Protein AF-0000000068238645 (afdb_homodimer)

InterPro domains:
  IPR008136 CinA, C-terminal [PF02464] (13-166)
  IPR036653 CinA-like, C-terminal [G3DSA:3.90.950.20] (5-169)
  IPR036653 CinA-like, C-terminal [SSF142433] (7-167)

Secondary structure (DSSP, 8-state):
----SS-GGGHHHHHHHHHHHHHHT--EEEEESSSTTHHHHHHHTSTTGGGTEEEEEE--SHHHHHHHH---HHHHHT--SS-HHHHHHHHHHHHHHH--SEEEEEEE--SSS--SSGGGSTTEEEEEEEETTEEEEEEEE-S-TT-HHHHHHHHHHHHHHHHHHHHTT----/----SS-GGGHHHHHHHHHHHHHHT--EEEEESSSTTHHHHHHHTSTTGGGTEEEEEE--SHHHHHHHS---HHHHHT--SS-HHHHHHHHHHHHHHH--SEEEEEEE--SSS--SSGGGSTTEEEEEEEETTEEEEEEEE-S-TT-HHHHHHHHHHHHHHHHHHHHTT----

Sequence (346 aa):
MTHEFPPASLRPLIKEVVDLLKSRGETISVAETAAGGIISACLLSRAGASSIYKGGVTLYTLESRIAFAGWTQSHIDSYQGPTPDIVAGLAQHVRNTLQPTYTVAESGTAGPTGGATRNRTPGYVALAVSTPQGTFTREVETGCGTDRERNMVVFAEEALKLVRDVMLGKASLMTHEFPPASLRPLIKEVVDLLKSRGETISVAETAAGGIISACLLSRAGASSIYKGGVTLYTLESRIAFAGWTQSHIDSYQGPTPDIVAGLAQHVRNTLQPTYTVAESGTAGPTGGATRNRTPGYVALAVSTPQGTFTREVETGCGTDRERNMVVFAEEALKLVRDVMLGKASL

Foldseek 3Di:
DDDPDDDPVCLVLLVLLLVLCVVVQFAEEEEEAQLQCSLVCSNVVDPPSVSHYQ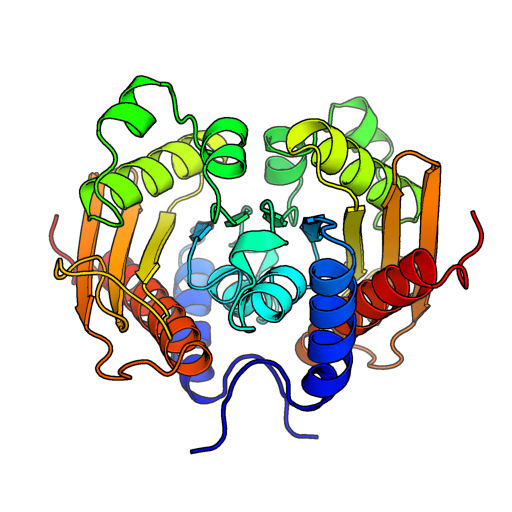YYAHPNDPVRCVVQQVDDPVCVVPDDADDQVVQQSSFVRNCVVRVTQKYKYKGAALAPDFDDDPRGFHQWMKIWIQHPVGIFIDIDRRPPHHHNNVSSSVRSNVRSVVSSCVSVVNTDD/DDDPDDDPVCLVLLVLLLVLCVVVQFAEEEEEAQLQCSLVCSNVVDPPSVSHYQYYAHPNDPVRCVVQQVDDPVCVVPDDADDQVVQQSSFVRNCVVRVTQKYKYKGAALAPDFDDDPRGFHQWMKIWIQHPVGIFIDIDRRPPHHHNNVSSSVRSSVRSVVSSCVSVVNTDD

Structure (mmCIF, N/CA/C/O backbone):
data_AF-0000000068238645-model_v1
#
loop_
_entity.id
_entity.type
_entity.pdbx_description
1 polymer 'Competence/damage-inducible protein CinA, putative'
#
loop_
_atom_site.group_PDB
_atom_site.id
_atom_site.type_symbol
_atom_site.label_atom_id
_atom_site.label_alt_id
_atom_site.label_comp_id
_atom_site.label_asym_id
_atom_site.label_entity_id
_atom_site.label_seq_id
_atom_site.pdbx_PDB_ins_code
_atom_site.Cartn_x
_atom_site.Cartn_y
_atom_site.Cartn_z
_atom_site.occupancy
_atom_site.B_iso_or_equiv
_atom_site.auth_seq_id
_atom_site.auth_comp_id
_atom_site.auth_asym_id
_atom_site.auth_atom_id
_atom_site.pdbx_PDB_model_num
ATOM 1 N N . MET A 1 1 ? 4.086 2.148 -24.984 1 44.88 1 MET A N 1
ATOM 2 C CA . MET A 1 1 ? 2.775 2.033 -24.359 1 44.88 1 MET A CA 1
ATOM 3 C C . MET A 1 1 ? 2.723 2.834 -23.062 1 44.88 1 MET A C 1
ATOM 5 O O . MET A 1 1 ? 3.693 2.857 -22.297 1 44.88 1 MET A O 1
ATOM 9 N N . THR A 1 2 ? 1.947 3.863 -22.938 1 59.94 2 THR A N 1
ATOM 10 C CA . THR A 1 2 ? 1.907 4.805 -21.828 1 59.94 2 THR A CA 1
ATOM 11 C C . THR A 1 2 ? 1.686 4.074 -20.5 1 59.94 2 THR A C 1
ATOM 13 O O . THR A 1 2 ? 0.771 3.258 -20.391 1 59.94 2 THR A O 1
ATOM 16 N N . HIS A 1 3 ? 2.645 4.156 -19.672 1 84.19 3 HIS A N 1
ATOM 17 C CA . HIS A 1 3 ? 2.59 3.492 -18.375 1 84.19 3 HIS A CA 1
ATOM 18 C C . HIS A 1 3 ? 1.51 4.105 -17.484 1 84.19 3 HIS A C 1
ATOM 20 O O . HIS A 1 3 ? 1.463 5.324 -17.297 1 84.19 3 HIS A O 1
ATOM 26 N N . GLU A 1 4 ? 0.671 3.34 -17.094 1 93.44 4 GLU A N 1
ATOM 27 C CA . GLU A 1 4 ? -0.49 3.793 -16.328 1 93.44 4 GLU A CA 1
ATOM 28 C C . GLU A 1 4 ? -0.123 4.074 -14.875 1 93.44 4 GLU A C 1
ATOM 30 O O . GLU A 1 4 ? -0.893 4.703 -14.148 1 93.44 4 GLU A O 1
ATOM 35 N N . PHE A 1 5 ? 1.08 3.602 -14.477 1 96.88 5 PHE A N 1
ATOM 36 C CA . PHE A 1 5 ? 1.588 3.818 -13.125 1 96.88 5 PHE A CA 1
ATOM 37 C C . PHE A 1 5 ? 3.111 3.797 -13.109 1 96.88 5 PHE A C 1
ATOM 39 O O . PHE A 1 5 ? 3.734 3.064 -13.875 1 96.88 5 PHE A O 1
ATOM 46 N N . PRO A 1 6 ? 3.664 4.582 -12.281 1 98.12 6 PRO A N 1
ATOM 47 C CA . PRO A 1 6 ? 3.133 5.559 -11.328 1 98.12 6 PRO A CA 1
ATOM 48 C C . PRO A 1 6 ? 2.586 6.812 -12 1 98.12 6 PRO A C 1
ATOM 50 O O . PRO A 1 6 ? 2.725 6.969 -13.219 1 98.12 6 PRO A O 1
ATOM 53 N N . PRO A 1 7 ? 1.843 7.641 -11.227 1 97.62 7 PRO A N 1
ATOM 54 C CA . PRO A 1 7 ? 1.384 8.906 -11.812 1 97.62 7 PRO A CA 1
ATOM 55 C C . PRO A 1 7 ? 2.51 9.688 -12.484 1 97.62 7 PRO A C 1
ATOM 57 O O . PRO A 1 7 ? 3.566 9.891 -11.883 1 97.62 7 PRO A O 1
ATOM 60 N N . ALA A 1 8 ? 2.234 10.094 -13.664 1 96.5 8 ALA A N 1
ATOM 61 C CA . ALA A 1 8 ? 3.252 10.758 -14.477 1 96.5 8 ALA A CA 1
ATOM 62 C C . ALA A 1 8 ? 3.826 11.977 -13.758 1 96.5 8 ALA A C 1
ATOM 64 O O . ALA A 1 8 ? 5.027 12.234 -13.828 1 96.5 8 ALA A O 1
ATOM 65 N N . SER A 1 9 ? 3.035 12.688 -13.055 1 96.56 9 SER A N 1
ATOM 66 C CA . SER A 1 9 ? 3.443 13.93 -12.398 1 96.56 9 SER A CA 1
ATOM 67 C C . SER A 1 9 ? 4.41 13.656 -11.25 1 96.56 9 SER A C 1
ATOM 69 O O . SER A 1 9 ? 5.148 14.547 -10.828 1 96.56 9 SER A O 1
ATOM 71 N N . LEU A 1 10 ? 4.438 12.414 -10.75 1 98.25 10 LEU A N 1
ATOM 72 C CA . LEU A 1 10 ? 5.25 12.102 -9.578 1 98.25 10 LEU A CA 1
ATOM 73 C C . LEU A 1 10 ? 6.59 11.5 -9.992 1 98.25 10 LEU A C 1
ATOM 75 O O . LEU A 1 10 ? 7.5 11.383 -9.172 1 98.25 10 LEU A O 1
ATOM 79 N N . ARG A 1 11 ? 6.719 11.164 -11.266 1 98 11 ARG A N 1
ATOM 80 C CA . ARG A 1 11 ? 7.84 10.359 -11.734 1 98 11 ARG A CA 1
ATOM 81 C C . ARG A 1 11 ? 9.164 11.047 -11.453 1 98 11 ARG A C 1
ATOM 83 O O . ARG A 1 11 ? 10.109 10.422 -10.961 1 98 11 ARG A O 1
ATOM 90 N N . PRO A 1 12 ? 9.305 12.375 -11.719 1 98.56 12 PRO A N 1
ATOM 91 C CA . PRO A 1 12 ? 10.586 13.023 -11.391 1 98.56 12 PRO A CA 1
ATOM 92 C C . PRO A 1 12 ? 10.898 12.992 -9.898 1 98.56 12 PRO A C 1
ATOM 94 O O . PRO A 1 12 ? 12.047 12.781 -9.508 1 98.56 12 PRO A O 1
ATOM 97 N N . LEU A 1 13 ? 9.898 13.203 -9.086 1 98.81 13 LEU A N 1
ATOM 98 C CA . LEU A 1 13 ? 10.07 13.203 -7.637 1 98.81 13 LEU A CA 1
ATOM 99 C C . LEU A 1 13 ? 10.43 11.812 -7.129 1 98.81 13 LEU A C 1
ATOM 101 O O . LEU A 1 13 ? 11.297 11.672 -6.266 1 98.81 13 LEU A O 1
ATOM 105 N N . ILE A 1 14 ? 9.789 10.773 -7.641 1 98.81 14 ILE A N 1
ATOM 106 C CA . ILE A 1 14 ? 10.086 9.391 -7.281 1 98.81 14 ILE A CA 1
ATOM 107 C C . ILE A 1 14 ? 11.547 9.086 -7.59 1 98.81 14 ILE A C 1
ATOM 109 O O . ILE A 1 14 ? 12.266 8.555 -6.738 1 98.81 14 ILE A O 1
ATOM 113 N N . LYS A 1 15 ? 11.922 9.391 -8.797 1 98.5 15 LYS A N 1
ATOM 114 C CA . LYS A 1 15 ? 13.305 9.164 -9.211 1 98.5 15 LYS A CA 1
ATOM 115 C C . LYS A 1 15 ? 14.281 9.859 -8.266 1 98.5 15 LYS A C 1
ATOM 117 O O . LYS A 1 15 ? 15.289 9.281 -7.867 1 98.5 15 LYS A O 1
ATOM 122 N N . GLU A 1 16 ? 14.008 11.062 -7.965 1 98.75 16 GLU A N 1
ATOM 123 C CA . GLU A 1 16 ? 14.883 11.844 -7.102 1 98.75 16 GLU A CA 1
ATOM 124 C C . GLU A 1 16 ? 15.016 11.203 -5.723 1 98.75 16 GLU A C 1
ATOM 126 O O . GLU A 1 16 ? 16.125 11.031 -5.219 1 98.75 16 GLU A O 1
ATOM 131 N N . VAL A 1 17 ? 13.945 10.852 -5.07 1 98.81 17 VAL A N 1
ATOM 132 C CA . VAL A 1 17 ? 13.938 10.297 -3.723 1 98.81 17 VAL A CA 1
ATOM 133 C C . VAL A 1 17 ? 14.648 8.938 -3.721 1 98.81 17 VAL A C 1
ATOM 135 O O . VAL A 1 17 ? 15.492 8.68 -2.863 1 98.81 17 VAL A O 1
ATOM 138 N N . VAL A 1 18 ? 14.336 8.102 -4.703 1 98.75 18 VAL A N 1
ATOM 139 C CA . VAL A 1 18 ? 14.922 6.766 -4.781 1 98.75 18 VAL A CA 1
ATOM 140 C C . VAL A 1 18 ? 16.422 6.871 -5.02 1 98.75 18 VAL A C 1
ATOM 142 O O . VAL A 1 18 ? 17.203 6.156 -4.391 1 98.75 18 VAL A O 1
ATOM 145 N N . ASP A 1 19 ? 16.781 7.762 -5.926 1 98.44 19 ASP A N 1
ATOM 146 C CA . ASP A 1 19 ? 18.203 7.945 -6.211 1 98.44 19 ASP A CA 1
ATOM 147 C C . ASP A 1 19 ? 18.953 8.438 -4.969 1 98.44 19 ASP A C 1
ATOM 149 O O . ASP A 1 19 ? 20.062 8 -4.707 1 98.44 19 ASP A O 1
ATOM 153 N N . LEU A 1 20 ? 18.359 9.359 -4.242 1 98.62 20 LEU A N 1
ATOM 154 C CA . LEU A 1 20 ? 18.969 9.859 -3.012 1 98.62 20 LEU A CA 1
ATOM 155 C C . LEU A 1 20 ? 19.156 8.734 -2.002 1 98.62 20 LEU A C 1
ATOM 157 O O . LEU A 1 20 ? 20.234 8.594 -1.42 1 98.62 20 LEU A O 1
ATOM 161 N N . LEU A 1 21 ? 18.156 7.922 -1.761 1 98.81 21 LEU A N 1
ATOM 162 C CA . LEU A 1 21 ? 18.234 6.812 -0.818 1 98.81 21 LEU A CA 1
ATOM 163 C C . LEU A 1 21 ? 19.328 5.824 -1.229 1 98.81 21 LEU A C 1
ATOM 165 O O . LEU A 1 21 ? 20.141 5.406 -0.4 1 98.81 21 LEU A O 1
ATOM 169 N N . LYS A 1 22 ? 19.375 5.492 -2.51 1 98.31 22 LYS A N 1
ATOM 170 C CA . LYS A 1 22 ? 20.344 4.531 -3.025 1 98.31 22 LYS A CA 1
ATOM 171 C C . LYS A 1 22 ? 21.766 5.051 -2.875 1 98.31 22 LYS A C 1
ATOM 173 O O . LYS A 1 22 ? 22.656 4.328 -2.416 1 98.31 22 LYS A O 1
ATOM 178 N N . SER A 1 23 ? 21.938 6.27 -3.309 1 98.06 23 SER A N 1
ATOM 179 C CA . SER A 1 23 ? 23.281 6.844 -3.297 1 98.06 23 SER A CA 1
ATOM 180 C C . SER A 1 23 ? 23.828 6.945 -1.876 1 98.06 23 SER A C 1
ATOM 182 O O . SER A 1 23 ? 25.047 6.859 -1.663 1 98.06 23 SER A O 1
ATOM 184 N N . ARG A 1 24 ? 22.953 7.008 -0.886 1 98.25 24 ARG A N 1
ATOM 185 C CA . ARG A 1 24 ? 23.375 7.18 0.5 1 98.25 24 ARG A CA 1
ATOM 186 C C . ARG A 1 24 ? 23.312 5.863 1.262 1 98.25 24 ARG A C 1
ATOM 188 O O . ARG A 1 24 ? 23.688 5.797 2.438 1 98.25 24 ARG A O 1
ATOM 195 N N . GLY A 1 25 ? 22.828 4.816 0.657 1 98.38 25 GLY A N 1
ATOM 196 C CA . GLY A 1 25 ? 22.656 3.531 1.317 1 98.38 25 GLY A CA 1
ATOM 197 C C . GLY A 1 25 ? 21.656 3.57 2.455 1 98.38 25 GLY A C 1
ATOM 198 O O . GLY A 1 25 ? 21.859 2.92 3.482 1 98.38 25 GLY A O 1
ATOM 199 N N . GLU A 1 26 ? 20.641 4.453 2.342 1 98.75 26 GLU A N 1
ATOM 200 C CA . GLU A 1 26 ? 19.625 4.633 3.373 1 98.75 26 GLU A CA 1
ATOM 201 C C . GLU A 1 26 ? 18.328 3.934 2.992 1 98.75 26 GLU A C 1
ATOM 203 O O . GLU A 1 26 ? 18.078 3.646 1.817 1 98.75 26 GLU A O 1
ATOM 208 N N . THR A 1 27 ? 17.531 3.648 4.023 1 98.94 27 THR A N 1
ATOM 209 C CA . THR A 1 27 ? 16.328 2.836 3.807 1 98.94 27 THR A CA 1
ATOM 210 C C . THR A 1 27 ? 15.086 3.559 4.305 1 98.94 27 THR A C 1
ATOM 212 O O . THR A 1 27 ? 15.188 4.523 5.066 1 98.94 27 THR A O 1
ATOM 215 N N . ILE A 1 28 ? 13.922 3.039 3.807 1 98.94 28 ILE A N 1
ATOM 216 C CA . ILE A 1 28 ? 12.688 3.74 4.125 1 98.94 28 ILE A CA 1
ATOM 217 C C . ILE A 1 28 ? 11.555 2.73 4.305 1 98.94 28 ILE A C 1
ATOM 219 O O . ILE A 1 28 ? 11.531 1.687 3.65 1 98.94 28 ILE A O 1
ATOM 223 N N . SER A 1 29 ? 10.688 2.996 5.238 1 98.94 29 SER A N 1
ATOM 224 C CA . SER A 1 29 ? 9.398 2.324 5.367 1 98.94 29 SER A CA 1
ATOM 225 C C . SER A 1 29 ? 8.25 3.322 5.328 1 98.94 29 SER A C 1
ATOM 227 O O . SER A 1 29 ? 8.469 4.535 5.41 1 98.94 29 SER A O 1
ATOM 229 N N . VAL A 1 30 ? 7.039 2.85 5.094 1 98.94 30 VAL A N 1
ATOM 230 C CA . VAL A 1 30 ? 5.91 3.738 4.84 1 98.94 30 VAL A CA 1
ATOM 231 C C . VAL A 1 30 ? 4.723 3.332 5.711 1 98.94 30 VAL A C 1
ATOM 233 O O . VAL A 1 30 ? 4.379 2.15 5.789 1 98.94 30 VAL A O 1
ATOM 236 N N . ALA A 1 31 ? 4.133 4.246 6.414 1 98.94 31 ALA A N 1
ATOM 237 C CA . ALA A 1 31 ? 2.84 4.129 7.082 1 98.94 31 ALA A CA 1
ATOM 238 C C . ALA A 1 31 ? 1.801 5.031 6.43 1 98.94 31 ALA A C 1
ATOM 240 O O . ALA A 1 31 ? 1.784 6.242 6.664 1 98.94 31 ALA A O 1
ATOM 241 N N . GLU A 1 32 ? 0.909 4.48 5.613 1 98.38 32 GLU A N 1
ATOM 242 C CA . GLU A 1 32 ? -0.032 5.32 4.883 1 98.38 32 GLU A CA 1
ATOM 243 C C . GLU A 1 32 ? -1.471 5.031 5.297 1 98.38 32 GLU A C 1
ATOM 245 O O . GLU A 1 32 ? -1.78 3.928 5.754 1 98.38 32 GLU A O 1
ATOM 250 N N . THR A 1 33 ? -2.365 6.02 5.234 1 98.44 33 THR A N 1
ATOM 251 C CA . THR A 1 33 ? -3.793 5.922 5.516 1 98.44 33 THR A CA 1
ATOM 252 C C . THR A 1 33 ? -4.613 6.293 4.285 1 98.44 33 THR A C 1
ATOM 254 O O . THR A 1 33 ? -5.012 5.422 3.51 1 98.44 33 THR A O 1
ATOM 257 N N . ALA A 1 34 ? -4.562 7.582 3.883 1 97.69 34 ALA A N 1
ATOM 258 C CA . ALA A 1 34 ? -5.469 8.102 2.861 1 97.69 34 ALA A CA 1
ATOM 259 C C . ALA A 1 34 ? -4.852 7.98 1.47 1 97.69 34 ALA A C 1
ATOM 261 O O . ALA A 1 34 ? -5.57 7.848 0.475 1 97.69 34 ALA A O 1
ATOM 262 N N . ALA A 1 35 ? -3.494 8.047 1.345 1 98.5 35 ALA A N 1
ATOM 263 C CA . ALA A 1 35 ? -2.846 7.789 0.062 1 98.5 35 ALA A CA 1
ATOM 264 C C . ALA A 1 35 ? -3.068 6.344 -0.38 1 98.5 35 ALA A C 1
ATOM 266 O O . ALA A 1 35 ? -3.047 6.043 -1.576 1 98.5 35 ALA A O 1
ATOM 267 N N . GLY A 1 36 ? -3.186 5.461 0.648 1 98.56 36 GLY A N 1
ATOM 268 C CA . GLY A 1 36 ? -3.785 4.152 0.448 1 98.56 36 GLY A CA 1
ATOM 269 C C . GLY A 1 36 ? -2.828 3.141 -0.153 1 98.56 36 GLY A C 1
ATOM 270 O O . GLY A 1 36 ? -3.25 2.08 -0.622 1 98.56 36 GLY A O 1
ATOM 271 N N . GLY A 1 37 ? -1.595 3.432 -0.262 1 98.88 37 GLY A N 1
ATOM 272 C CA . GLY A 1 37 ? -0.624 2.514 -0.834 1 98.88 37 GLY A CA 1
ATOM 273 C C . GLY A 1 37 ? 0.203 3.133 -1.944 1 98.88 37 GLY A C 1
ATOM 274 O O . GLY A 1 37 ? 1.228 2.578 -2.346 1 98.88 37 GLY A O 1
ATOM 275 N N . ILE A 1 38 ? -0.181 4.34 -2.4 1 98.88 38 ILE A N 1
ATOM 276 C CA . ILE A 1 38 ? 0.45 4.969 -3.557 1 98.88 38 ILE A CA 1
ATOM 277 C C . ILE A 1 38 ? 1.906 5.297 -3.234 1 98.88 38 ILE A C 1
ATOM 279 O O . ILE A 1 38 ? 2.779 5.188 -4.098 1 98.88 38 ILE A O 1
ATOM 283 N N . ILE A 1 39 ? 2.217 5.695 -1.988 1 98.94 39 ILE A N 1
ATOM 284 C CA . ILE A 1 39 ? 3.584 6.047 -1.621 1 98.94 39 ILE A CA 1
ATOM 285 C C . ILE A 1 39 ? 4.488 4.824 -1.774 1 98.94 39 ILE A C 1
ATOM 287 O O . ILE A 1 39 ? 5.512 4.883 -2.463 1 98.94 39 ILE A O 1
ATOM 291 N N . SER A 1 40 ? 4.074 3.701 -1.171 1 98.94 40 SER A N 1
ATOM 292 C CA . SER A 1 40 ? 4.848 2.467 -1.255 1 98.94 40 SER A CA 1
ATOM 293 C C . SER A 1 40 ? 5.008 2.012 -2.701 1 98.94 40 SER A C 1
ATOM 295 O O . SER A 1 40 ? 6.113 1.672 -3.133 1 98.94 40 SER A O 1
ATOM 297 N N . ALA A 1 41 ? 3.883 2.043 -3.428 1 98.88 41 ALA A N 1
ATOM 298 C CA . ALA A 1 41 ? 3.904 1.572 -4.812 1 98.88 41 ALA A CA 1
ATOM 299 C C . ALA A 1 41 ? 4.844 2.42 -5.664 1 98.88 41 ALA A C 1
ATOM 301 O O . ALA A 1 41 ? 5.555 1.896 -6.527 1 98.88 41 ALA A O 1
ATOM 302 N N . CYS A 1 42 ? 4.812 3.701 -5.461 1 98.81 42 CYS A N 1
ATOM 303 C CA . CYS A 1 42 ? 5.684 4.605 -6.203 1 98.81 42 CYS A CA 1
ATOM 304 C C . CYS A 1 42 ? 7.148 4.277 -5.949 1 98.81 42 CYS A C 1
ATOM 306 O O . CYS A 1 42 ? 7.941 4.191 -6.887 1 98.81 42 CYS A O 1
ATOM 308 N N . LEU A 1 43 ? 7.508 4.105 -4.691 1 98.81 43 LEU A N 1
ATOM 309 C CA . LEU A 1 43 ? 8.891 3.762 -4.355 1 98.81 43 LEU A CA 1
ATOM 310 C C . LEU A 1 43 ? 9.289 2.436 -4.992 1 98.81 43 LEU A C 1
ATOM 312 O O . LEU A 1 43 ? 10.383 2.312 -5.543 1 98.81 43 LEU A O 1
ATOM 316 N N . LEU A 1 44 ? 8.391 1.479 -4.996 1 98.69 44 LEU A N 1
ATOM 317 C CA . LEU A 1 44 ? 8.68 0.125 -5.461 1 98.69 44 LEU A CA 1
ATOM 318 C C . LEU A 1 44 ? 8.656 0.058 -6.984 1 98.69 44 LEU A C 1
ATOM 320 O O . LEU A 1 44 ? 9.117 -0.923 -7.574 1 98.69 44 LEU A O 1
ATOM 324 N N . SER A 1 45 ? 8.125 1.123 -7.641 1 98.25 45 SER A N 1
ATOM 325 C CA . SER A 1 45 ? 8.039 1.132 -9.094 1 98.25 45 SER A CA 1
ATOM 326 C C . SER A 1 45 ? 9.422 1.297 -9.727 1 98.25 45 SER A C 1
ATOM 328 O O . SER A 1 45 ? 9.586 1.071 -10.93 1 98.25 45 SER A O 1
ATOM 330 N N . ARG A 1 46 ? 10.367 1.664 -8.984 1 97.62 46 ARG A N 1
ATOM 331 C CA . ARG A 1 46 ? 11.719 1.871 -9.492 1 97.62 46 ARG A CA 1
ATOM 332 C C . ARG A 1 46 ? 12.562 0.615 -9.32 1 97.62 46 ARG A C 1
ATOM 334 O O . ARG A 1 46 ? 12.539 -0.019 -8.258 1 97.62 46 ARG A O 1
ATOM 341 N N . ALA A 1 47 ? 13.305 0.323 -10.391 1 94.31 47 ALA A N 1
ATOM 342 C CA . ALA A 1 47 ? 14.266 -0.77 -10.273 1 94.31 47 ALA A CA 1
ATOM 343 C C . ALA A 1 47 ? 15.266 -0.502 -9.156 1 94.31 47 ALA A C 1
ATOM 345 O O . ALA A 1 47 ? 15.734 0.626 -8.984 1 94.31 47 ALA A O 1
ATOM 346 N N . GLY A 1 48 ? 15.547 -1.541 -8.352 1 92.62 48 GLY A N 1
ATOM 347 C CA . GLY A 1 48 ? 16.516 -1.402 -7.27 1 92.62 48 GLY A CA 1
ATOM 348 C C . GLY A 1 48 ? 15.875 -1.003 -5.953 1 92.62 48 GLY A C 1
ATOM 349 O O . GLY A 1 48 ? 16.562 -0.831 -4.949 1 92.62 48 GLY A O 1
ATOM 350 N N . ALA A 1 49 ? 14.594 -0.904 -5.918 1 94.31 49 ALA A N 1
ATOM 351 C CA . ALA A 1 49 ? 13.867 -0.511 -4.711 1 94.31 49 ALA A CA 1
ATOM 352 C C . ALA A 1 49 ? 14.125 -1.498 -3.576 1 94.31 49 ALA A C 1
ATOM 354 O O . ALA A 1 49 ? 13.93 -1.167 -2.404 1 94.31 49 ALA A O 1
ATOM 355 N N . SER A 1 50 ? 14.57 -2.695 -3.881 1 94.94 50 SER A N 1
ATOM 356 C CA . SER A 1 50 ? 14.805 -3.727 -2.873 1 94.94 50 SER A CA 1
ATOM 357 C C . SER A 1 50 ? 15.906 -3.314 -1.906 1 94.94 50 SER A C 1
ATOM 359 O O . SER A 1 50 ? 15.961 -3.799 -0.774 1 94.94 50 SER A O 1
ATOM 361 N N . SER A 1 51 ? 16.781 -2.43 -2.295 1 97.06 51 SER A N 1
ATOM 362 C CA . SER A 1 51 ? 17.891 -2.021 -1.445 1 97.06 51 SER A CA 1
ATOM 363 C C . SER A 1 51 ? 17.484 -0.904 -0.492 1 97.06 51 SER A C 1
ATOM 365 O O . SER A 1 51 ? 18.188 -0.619 0.48 1 97.06 51 SER A O 1
ATOM 367 N N . ILE A 1 52 ? 16.328 -0.305 -0.734 1 98.62 52 ILE A N 1
ATOM 368 C CA . ILE A 1 52 ? 16.016 0.89 0.046 1 98.62 52 ILE A CA 1
ATOM 369 C C . ILE A 1 52 ? 14.695 0.7 0.786 1 98.62 52 ILE A C 1
ATOM 371 O O . ILE A 1 52 ? 14.461 1.319 1.827 1 98.62 52 ILE A O 1
ATOM 375 N N . TYR A 1 53 ? 13.773 -0.043 0.266 1 98.81 53 TYR A N 1
ATOM 376 C CA . TYR A 1 53 ? 12.422 -0.177 0.803 1 98.81 53 TYR A CA 1
ATOM 377 C C . TYR A 1 53 ? 12.352 -1.303 1.828 1 98.81 53 TYR A C 1
ATOM 379 O O . TYR A 1 53 ? 12.672 -2.453 1.519 1 98.81 53 TYR A O 1
ATOM 387 N N . LYS A 1 54 ? 11.797 -1.03 3.043 1 98.81 54 LYS A N 1
ATOM 388 C CA . LYS A 1 54 ? 11.844 -2.01 4.125 1 98.81 54 LYS A CA 1
ATOM 389 C C . LYS A 1 54 ? 10.461 -2.582 4.41 1 98.81 54 LYS A C 1
ATOM 391 O O . LYS A 1 54 ? 10.328 -3.555 5.156 1 98.81 54 LYS A O 1
ATOM 396 N N . GLY A 1 55 ? 9.422 -1.961 3.85 1 98.75 55 GLY A N 1
ATOM 397 C CA . GLY A 1 55 ? 8.062 -2.416 4.094 1 98.75 55 GLY A CA 1
ATOM 398 C C . GLY A 1 55 ? 7.098 -1.283 4.379 1 98.75 55 GLY A C 1
ATOM 399 O O . GLY A 1 55 ? 7.5 -0.12 4.449 1 98.75 55 GLY A O 1
ATOM 400 N N . GLY A 1 56 ? 5.805 -1.64 4.461 1 98.62 56 GLY A N 1
ATOM 401 C CA . GLY A 1 56 ? 4.793 -0.627 4.719 1 98.62 56 GLY A CA 1
ATOM 402 C C . GLY A 1 56 ? 3.492 -1.205 5.246 1 98.62 56 GLY A C 1
ATOM 403 O O . GLY A 1 56 ? 3.307 -2.424 5.254 1 98.62 56 GLY A O 1
ATOM 404 N N . VAL A 1 57 ? 2.697 -0.304 5.727 1 98.94 57 VAL A N 1
ATOM 405 C CA . VAL A 1 57 ? 1.374 -0.63 6.25 1 98.94 57 VAL A CA 1
ATOM 406 C C . VAL A 1 57 ? 0.359 0.405 5.77 1 98.94 57 VAL A C 1
ATOM 408 O O . VAL A 1 57 ? 0.69 1.584 5.617 1 98.94 57 VAL A O 1
ATOM 411 N N . THR A 1 58 ? -0.828 -0.084 5.465 1 98.88 58 THR A N 1
ATOM 412 C CA . THR A 1 58 ? -1.954 0.795 5.172 1 98.88 58 THR A CA 1
ATOM 413 C C . THR A 1 58 ? -2.926 0.842 6.344 1 98.88 58 THR A C 1
ATOM 415 O O . THR A 1 58 ? -3.736 -0.07 6.523 1 98.88 58 THR A O 1
ATOM 418 N N . LEU A 1 59 ? -2.902 1.899 7.066 1 98.75 59 LEU A N 1
ATOM 419 C CA . LEU A 1 59 ? -3.533 2.07 8.367 1 98.75 59 LEU A CA 1
ATOM 420 C C . LEU A 1 59 ? -4.793 2.92 8.258 1 98.75 59 LEU A C 1
ATOM 422 O O . LEU A 1 59 ? -4.953 3.898 8.992 1 98.75 59 LEU A O 1
ATOM 426 N N . TYR A 1 60 ? -5.645 2.443 7.441 1 97.44 60 TYR A N 1
ATOM 427 C CA . TYR A 1 60 ? -6.852 3.191 7.105 1 97.44 60 TYR A CA 1
ATOM 428 C C . TYR A 1 60 ? -7.895 3.066 8.203 1 97.44 60 TYR A C 1
ATOM 430 O O . TYR A 1 60 ? -8.727 3.961 8.383 1 97.44 60 TYR A O 1
ATOM 438 N N . THR A 1 61 ? -7.902 2.031 8.961 1 96.25 61 THR A N 1
ATOM 439 C CA . THR A 1 61 ? -8.938 1.752 9.953 1 96.25 61 THR A CA 1
ATOM 440 C C . THR A 1 61 ? -8.336 1.705 11.359 1 96.25 61 THR A C 1
ATOM 442 O O . THR A 1 61 ? -7.121 1.573 11.516 1 96.25 61 THR A O 1
ATOM 445 N N . LEU A 1 62 ? -9.289 1.8 12.289 1 94.88 62 LEU A N 1
ATOM 446 C CA . LEU A 1 62 ? -8.875 1.633 13.68 1 94.88 62 LEU A CA 1
ATOM 447 C C . LEU A 1 62 ? -8.289 0.246 13.906 1 94.88 62 LEU A C 1
ATOM 449 O O . LEU A 1 62 ? -7.273 0.105 14.594 1 94.88 62 LEU A O 1
ATOM 453 N N . GLU A 1 63 ? -8.906 -0.743 13.336 1 95.25 63 GLU A N 1
ATOM 454 C CA . GLU A 1 63 ? -8.461 -2.125 13.492 1 95.25 63 GLU A CA 1
ATOM 455 C C . GLU A 1 63 ? -7.027 -2.299 12.992 1 95.25 63 GLU A C 1
ATOM 457 O O . GLU A 1 63 ? -6.211 -2.955 13.641 1 95.25 63 GLU A O 1
ATOM 462 N N . SER A 1 64 ? -6.734 -1.717 11.867 1 98.31 64 SER A N 1
ATOM 463 C CA . SER A 1 64 ? -5.391 -1.854 11.32 1 98.31 64 SER A CA 1
ATOM 464 C C . SER A 1 64 ? -4.371 -1.085 12.156 1 98.31 64 SER A C 1
ATOM 466 O O . SER A 1 64 ? -3.229 -1.518 12.305 1 98.31 64 SER A O 1
ATOM 468 N N . ARG A 1 65 ? -4.785 0.101 12.719 1 98.31 65 ARG A N 1
ATOM 469 C CA . ARG A 1 65 ? -3.869 0.881 13.547 1 98.31 65 ARG A CA 1
ATOM 470 C C . ARG A 1 65 ? -3.551 0.153 14.844 1 98.31 65 ARG A C 1
ATOM 472 O O . ARG A 1 65 ? -2.426 0.225 15.344 1 98.31 65 ARG A O 1
ATOM 479 N N . ILE A 1 66 ? -4.539 -0.538 15.375 1 97.81 66 ILE A N 1
ATOM 480 C CA . ILE A 1 66 ? -4.305 -1.353 16.562 1 97.81 66 ILE A CA 1
ATOM 481 C C . ILE A 1 66 ? -3.393 -2.527 16.219 1 97.81 66 ILE A C 1
ATOM 483 O O . ILE A 1 66 ? -2.436 -2.812 16.938 1 97.81 66 ILE A O 1
ATOM 487 N N . ALA A 1 67 ? -3.619 -3.172 15.156 1 98.12 67 ALA A N 1
ATOM 488 C CA . ALA A 1 67 ? -2.91 -4.387 14.766 1 98.12 67 ALA A CA 1
ATOM 489 C C . ALA A 1 67 ? -1.459 -4.086 14.406 1 98.12 67 ALA A C 1
ATOM 491 O O . ALA A 1 67 ? -0.562 -4.879 14.695 1 98.12 67 ALA A O 1
ATOM 492 N N . PHE A 1 68 ? -1.193 -2.881 13.734 1 98.5 68 PHE A N 1
ATOM 493 C CA . PHE A 1 68 ? 0.1 -2.768 13.07 1 98.5 68 PHE A CA 1
ATOM 494 C C . PHE A 1 68 ? 0.842 -1.522 13.539 1 98.5 68 PHE A C 1
ATOM 496 O O . PHE A 1 68 ? 2.027 -1.352 13.25 1 98.5 68 PHE A O 1
ATOM 503 N N . ALA A 1 69 ? 0.172 -0.673 14.297 1 97.94 69 ALA A N 1
ATOM 504 C CA . ALA A 1 69 ? 0.824 0.595 14.617 1 97.94 69 ALA A CA 1
ATOM 505 C C . ALA A 1 69 ? 0.828 0.85 16.125 1 97.94 69 ALA A C 1
ATOM 507 O O . ALA A 1 69 ? 1.009 1.986 16.562 1 97.94 69 ALA A O 1
ATOM 508 N N . GLY A 1 70 ? 0.467 -0.083 16.875 1 97.38 70 GLY A N 1
ATOM 509 C CA . GLY A 1 70 ? 0.633 -0.003 18.328 1 97.38 70 GLY A CA 1
ATOM 510 C C . GLY A 1 70 ? -0.423 0.85 19 1 97.38 70 GLY A C 1
ATOM 511 O O . GLY A 1 70 ? -0.223 1.323 20.125 1 97.38 70 GLY A O 1
ATOM 512 N N . TRP A 1 71 ? -1.485 1.085 18.328 1 97.44 71 TRP A N 1
ATOM 513 C CA . TRP A 1 71 ? -2.553 1.875 18.938 1 97.44 71 TRP A CA 1
ATOM 514 C C . TRP A 1 71 ? -3.188 1.127 20.109 1 97.44 71 TRP A C 1
ATOM 516 O O . TRP A 1 71 ? -3.379 -0.09 20.031 1 97.44 71 TRP A O 1
ATOM 526 N N . THR A 1 72 ? -3.471 1.87 21.078 1 94.5 72 THR A N 1
ATOM 527 C CA . THR A 1 72 ? -4.164 1.405 22.281 1 94.5 72 THR A CA 1
ATOM 528 C C . THR A 1 72 ? -5.473 2.164 22.469 1 94.5 72 THR A C 1
ATOM 530 O O . THR A 1 72 ? -5.816 3.035 21.672 1 94.5 72 THR A O 1
ATOM 533 N N . GLN A 1 73 ? -6.125 1.819 23.594 1 92.19 73 GLN A N 1
ATOM 534 C CA . GLN A 1 73 ? -7.375 2.496 23.922 1 92.19 73 GLN A CA 1
ATOM 535 C C . GLN A 1 73 ? -7.156 3.992 24.125 1 92.19 73 GLN A C 1
ATOM 537 O O . GLN A 1 73 ? -8.016 4.805 23.781 1 92.19 73 GLN A O 1
ATOM 542 N N . SER A 1 74 ? -6.059 4.285 24.656 1 92.38 74 SER A N 1
ATOM 543 C CA . SER A 1 74 ? -5.754 5.691 24.891 1 92.38 74 SER A CA 1
ATOM 544 C C . SER A 1 74 ? -5.707 6.473 23.578 1 92.38 74 SER A C 1
ATOM 546 O O . SER A 1 74 ? -6.168 7.613 23.516 1 92.38 74 SER A O 1
ATOM 548 N N . HIS A 1 75 ? -5.102 5.938 22.5 1 91.38 75 HIS A N 1
ATOM 549 C CA . HIS A 1 75 ? -5.082 6.566 21.188 1 91.38 75 HIS A CA 1
ATOM 550 C C . HIS A 1 75 ? -6.5 6.77 20.656 1 91.38 75 HIS A C 1
ATOM 552 O O . HIS A 1 75 ? -6.801 7.805 20.047 1 91.38 75 HIS A O 1
ATOM 558 N N . ILE A 1 76 ? -7.34 5.816 20.891 1 90.88 76 ILE A N 1
ATOM 559 C CA . ILE A 1 76 ? -8.703 5.812 20.375 1 90.88 76 ILE A CA 1
ATOM 560 C C . ILE A 1 76 ? -9.523 6.898 21.078 1 90.88 76 ILE A C 1
ATOM 562 O O . ILE A 1 76 ? -10.234 7.66 20.422 1 90.88 76 ILE A O 1
ATOM 566 N N . ASP A 1 77 ? -9.328 7.004 22.297 1 92 77 ASP A N 1
ATOM 567 C CA . ASP A 1 77 ? -10.109 7.934 23.109 1 92 77 ASP A CA 1
ATOM 568 C C . ASP A 1 77 ? -9.781 9.383 22.75 1 92 77 ASP A C 1
ATOM 570 O O . ASP A 1 77 ? -10.641 10.258 22.844 1 92 77 ASP A O 1
ATOM 574 N N . SER A 1 78 ? -8.664 9.578 22.328 1 89.19 78 SER A N 1
ATOM 575 C CA . SER A 1 78 ? -8.219 10.945 22.094 1 89.19 78 SER A CA 1
ATOM 576 C C . SER A 1 78 ? -8.211 11.281 20.594 1 89.19 78 SER A C 1
ATOM 578 O O . SER A 1 78 ? -7.789 12.367 20.203 1 89.19 78 SER A O 1
ATOM 580 N N . TYR A 1 79 ? -8.711 10.398 19.812 1 90.56 79 TYR A N 1
ATOM 581 C CA . TYR A 1 79 ? -8.609 10.578 18.359 1 90.56 79 TYR A CA 1
ATOM 582 C C . TYR A 1 79 ? -9.547 11.688 17.891 1 90.56 79 TYR A C 1
ATOM 584 O O . TYR A 1 79 ? -10.758 11.641 18.156 1 90.56 79 TYR A O 1
ATOM 592 N N . GLN A 1 80 ? -9 12.664 17.203 1 89.44 80 GLN A N 1
ATOM 593 C CA . GLN A 1 80 ? -9.766 13.797 16.688 1 89.44 80 GLN A CA 1
ATOM 594 C C . GLN A 1 80 ? -9.578 13.945 15.172 1 89.44 80 GLN A C 1
ATOM 596 O O . GLN A 1 80 ? -9.656 15.047 14.641 1 89.44 80 GLN A O 1
ATOM 601 N N . GLY A 1 81 ? -9.203 12.883 14.477 1 93.06 81 GLY A N 1
ATOM 602 C CA . GLY A 1 81 ? -8.891 12.953 13.055 1 93.06 81 GLY A CA 1
ATOM 603 C C . GLY A 1 81 ? -7.398 13.039 12.781 1 93.06 81 GLY A C 1
ATOM 604 O O . GLY A 1 81 ? -6.586 12.891 13.695 1 93.06 81 GLY A O 1
ATOM 605 N N . PRO A 1 82 ? -7.051 13.211 11.508 1 97.25 82 PRO A N 1
ATOM 606 C CA . PRO A 1 82 ? -5.633 13.305 11.164 1 97.25 82 PRO A CA 1
ATOM 607 C C . PRO A 1 82 ? -4.969 14.562 11.727 1 97.25 82 PRO A C 1
ATOM 609 O O . PRO A 1 82 ? -5.512 15.656 11.594 1 97.25 82 PRO A O 1
ATOM 612 N N . THR A 1 83 ? -3.895 14.367 12.391 1 97.62 83 THR A N 1
ATOM 613 C CA . THR A 1 83 ? -3.086 15.453 12.93 1 97.62 83 THR A CA 1
ATOM 614 C C . THR A 1 83 ? -1.6 15.125 12.828 1 97.62 83 THR A C 1
ATOM 616 O O . THR A 1 83 ? -1.227 13.969 12.633 1 97.62 83 THR A O 1
ATOM 619 N N . PRO A 1 84 ? -0.767 16.156 12.938 1 97.94 84 PRO A N 1
ATOM 620 C CA . PRO A 1 84 ? 0.675 15.898 12.953 1 97.94 84 PRO A CA 1
ATOM 621 C C . PRO A 1 84 ? 1.087 14.93 14.062 1 97.94 84 PRO A C 1
ATOM 623 O O . PRO A 1 84 ? 1.959 14.086 13.852 1 97.94 84 PRO A O 1
ATOM 626 N N . ASP A 1 85 ? 0.451 15.016 15.219 1 97 85 ASP A N 1
ATOM 627 C CA . ASP A 1 85 ? 0.775 14.125 16.328 1 97 85 ASP A CA 1
ATOM 628 C C . ASP A 1 85 ? 0.453 12.672 15.969 1 97 85 ASP A C 1
ATOM 630 O O . ASP A 1 85 ? 1.226 11.766 16.281 1 97 85 ASP A O 1
ATOM 634 N N . ILE A 1 86 ? -0.661 12.477 15.367 1 96.62 86 ILE A N 1
ATOM 635 C CA . ILE A 1 86 ? -1.11 11.141 14.984 1 96.62 86 ILE A CA 1
ATOM 636 C C . ILE A 1 86 ? -0.124 10.523 13.992 1 96.62 86 ILE A C 1
ATOM 638 O O . ILE A 1 86 ? 0.324 9.391 14.18 1 96.62 86 ILE A O 1
ATOM 642 N N . VAL A 1 87 ? 0.249 11.266 13 1 98.38 87 VAL A N 1
ATOM 643 C CA . VAL A 1 87 ? 1.101 10.695 11.969 1 98.38 87 VAL A CA 1
ATOM 644 C C . VAL A 1 87 ? 2.527 10.547 12.492 1 98.38 87 VAL A C 1
ATOM 646 O O . VAL A 1 87 ? 3.248 9.625 12.102 1 98.38 87 VAL A O 1
ATOM 649 N N . ALA A 1 88 ? 2.93 11.438 13.367 1 98.44 88 ALA A N 1
ATOM 650 C CA . ALA A 1 88 ? 4.23 11.266 14.016 1 98.44 88 ALA A CA 1
ATOM 651 C C . ALA A 1 88 ? 4.285 9.945 14.781 1 98.44 88 ALA A C 1
ATOM 653 O O . ALA A 1 88 ? 5.277 9.211 14.695 1 98.44 88 ALA A O 1
ATOM 654 N N . GLY A 1 89 ? 3.223 9.656 15.5 1 97.94 89 GLY A N 1
ATOM 655 C CA . GLY A 1 89 ? 3.152 8.398 16.219 1 97.94 89 GLY A CA 1
ATOM 656 C C . GLY A 1 89 ? 3.178 7.188 15.32 1 97.94 89 GLY A C 1
ATOM 657 O O . GLY A 1 89 ? 3.855 6.199 15.609 1 97.94 89 GLY A O 1
ATOM 658 N N . LEU A 1 90 ? 2.465 7.262 14.227 1 98.62 90 LEU A N 1
ATOM 659 C CA . LEU A 1 90 ? 2.463 6.168 13.258 1 98.62 90 LEU A CA 1
ATOM 660 C C . LEU A 1 90 ? 3.859 5.938 12.695 1 98.62 90 LEU A C 1
ATOM 662 O O . LEU A 1 90 ? 4.332 4.801 12.641 1 98.62 90 LEU A O 1
ATOM 666 N N . ALA A 1 91 ? 4.484 7.035 12.258 1 98.88 91 ALA A N 1
ATOM 667 C CA . ALA A 1 91 ? 5.812 6.949 11.664 1 98.88 91 ALA A CA 1
ATOM 668 C C . ALA A 1 91 ? 6.82 6.375 12.656 1 98.88 91 ALA A C 1
ATOM 670 O O . ALA A 1 91 ? 7.621 5.508 12.305 1 98.88 91 ALA A O 1
ATOM 671 N N . GLN A 1 92 ? 6.785 6.844 13.867 1 98.75 92 GLN A N 1
ATOM 672 C CA . GLN A 1 92 ? 7.723 6.395 14.891 1 98.75 92 GLN A CA 1
ATOM 673 C C . GLN A 1 92 ? 7.551 4.906 15.18 1 98.75 92 GLN A C 1
ATOM 675 O O . GLN A 1 92 ? 8.531 4.172 15.281 1 98.75 92 GLN A O 1
ATOM 680 N N . HIS A 1 93 ? 6.324 4.492 15.367 1 98.81 93 HIS A N 1
ATOM 681 C CA . HIS A 1 93 ? 6.07 3.088 15.672 1 98.81 93 HIS A CA 1
ATOM 682 C C . HIS A 1 93 ? 6.582 2.182 14.555 1 98.81 93 HIS A C 1
ATOM 684 O O . HIS A 1 93 ? 7.242 1.177 14.82 1 98.81 93 HIS A O 1
ATOM 690 N N . VAL A 1 94 ? 6.242 2.541 13.344 1 98.88 94 VAL A N 1
ATOM 691 C CA . VAL A 1 94 ? 6.621 1.697 12.219 1 98.88 94 VAL A CA 1
ATOM 692 C C . VAL A 1 94 ? 8.141 1.728 12.039 1 98.88 94 VAL A C 1
ATOM 694 O O . VAL A 1 94 ? 8.75 0.712 11.695 1 98.88 94 VAL A O 1
ATOM 697 N N . ARG A 1 95 ? 8.766 2.871 12.234 1 98.88 95 ARG A N 1
ATOM 698 C CA . ARG A 1 95 ? 10.227 2.934 12.164 1 98.88 95 ARG A CA 1
ATOM 699 C C . ARG A 1 95 ? 10.859 2.002 13.195 1 98.88 95 ARG A C 1
ATOM 701 O O . ARG A 1 95 ? 11.828 1.299 12.883 1 98.88 95 ARG A O 1
ATOM 708 N N . ASN A 1 96 ? 10.344 2.061 14.391 1 98.69 96 ASN A N 1
ATOM 709 C CA . ASN A 1 96 ? 10.883 1.202 15.438 1 98.69 96 ASN A CA 1
ATOM 710 C C . ASN A 1 96 ? 10.68 -0.275 15.109 1 98.69 96 ASN A C 1
ATOM 712 O O . ASN A 1 96 ? 11.484 -1.117 15.508 1 98.69 96 ASN A O 1
ATOM 716 N N . THR A 1 97 ? 9.633 -0.597 14.414 1 98.75 97 THR A N 1
ATOM 717 C CA . THR A 1 97 ? 9.273 -1.974 14.086 1 98.75 97 THR A CA 1
ATOM 718 C C . THR A 1 97 ? 10.18 -2.52 12.984 1 98.75 97 THR A C 1
ATOM 720 O O . THR A 1 97 ? 10.695 -3.629 13.094 1 98.75 97 THR A O 1
ATOM 723 N N . LEU A 1 98 ? 10.422 -1.676 11.938 1 98.69 98 LEU A N 1
ATOM 724 C CA . LEU A 1 98 ? 11.109 -2.176 10.75 1 98.69 98 LEU A CA 1
ATOM 725 C C . LEU A 1 98 ? 12.555 -1.701 10.719 1 98.69 98 LEU A C 1
ATOM 727 O O . LEU A 1 98 ? 13.359 -2.191 9.922 1 98.69 98 LEU 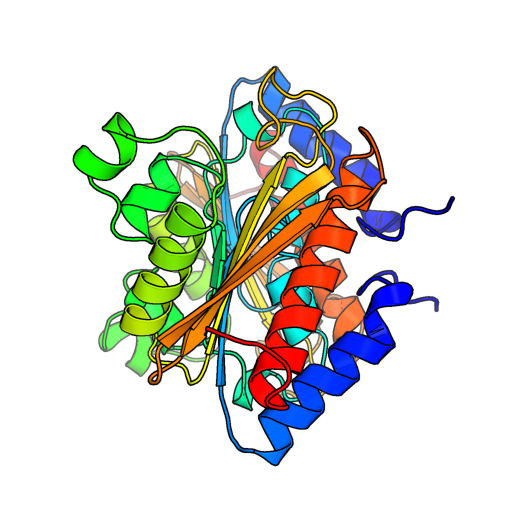A O 1
ATOM 731 N N . GLN A 1 99 ? 12.859 -0.662 11.461 1 98.38 99 GLN A N 1
ATOM 732 C CA . GLN A 1 99 ? 14.195 -0.135 11.695 1 98.38 99 GLN A CA 1
ATOM 733 C C . GLN A 1 99 ? 14.82 0.379 10.398 1 98.38 99 GLN A C 1
ATOM 735 O O . GLN A 1 99 ? 15.969 0.047 10.086 1 98.38 99 GLN A O 1
ATOM 740 N N . PRO A 1 100 ? 14.109 1.11 9.594 1 98.81 100 PRO A N 1
ATOM 741 C CA . PRO A 1 100 ? 14.734 1.817 8.469 1 98.81 100 PRO A CA 1
ATOM 742 C C . PRO A 1 100 ? 15.43 3.107 8.898 1 98.81 100 PRO A C 1
ATOM 744 O O . PRO A 1 100 ? 15.328 3.508 10.062 1 98.81 100 PRO A O 1
ATOM 747 N N . THR A 1 101 ? 16.141 3.738 7.949 1 98.88 101 THR A N 1
ATOM 748 C CA . THR A 1 101 ? 16.656 5.082 8.195 1 98.88 101 THR A CA 1
ATOM 749 C C . THR A 1 101 ? 15.508 6.074 8.375 1 98.88 101 THR A C 1
ATOM 751 O O . THR A 1 101 ? 15.531 6.895 9.297 1 98.88 101 THR A O 1
ATOM 754 N N . TYR A 1 102 ? 14.445 6.02 7.484 1 98.88 102 TYR A N 1
ATOM 755 C CA . TYR A 1 102 ? 13.281 6.906 7.512 1 98.88 102 TYR A CA 1
ATOM 756 C C . TYR A 1 102 ? 11.984 6.105 7.52 1 98.88 102 TYR A C 1
ATOM 758 O O . TYR A 1 102 ? 11.898 5.051 6.883 1 98.88 102 TYR A O 1
ATOM 766 N N . THR A 1 103 ? 11.07 6.586 8.234 1 98.94 103 THR A N 1
ATOM 767 C CA . THR A 1 103 ? 9.695 6.176 7.977 1 98.94 103 THR A CA 1
ATOM 768 C C . THR A 1 103 ? 8.812 7.387 7.68 1 98.94 103 THR A C 1
ATOM 770 O O . THR A 1 103 ? 8.797 8.352 8.445 1 98.94 103 THR A O 1
ATOM 773 N N . VAL A 1 104 ? 8.125 7.332 6.543 1 99 104 VAL A N 1
ATOM 774 C CA . VAL A 1 104 ? 7.191 8.398 6.188 1 99 104 VAL A CA 1
ATOM 775 C C . VAL A 1 104 ? 5.762 7.945 6.473 1 99 104 VAL A C 1
ATOM 777 O O . VAL A 1 104 ? 5.406 6.789 6.234 1 99 104 VAL A O 1
ATOM 780 N N . ALA A 1 105 ? 4.984 8.867 7.039 1 98.94 105 ALA A N 1
ATOM 781 C CA . ALA A 1 105 ? 3.576 8.602 7.324 1 98.94 105 ALA A CA 1
ATOM 782 C C . ALA A 1 105 ? 2.697 9.766 6.867 1 98.94 105 ALA A C 1
ATOM 784 O O . ALA A 1 105 ? 3.131 10.922 6.867 1 98.94 105 ALA A O 1
ATOM 785 N N . GLU A 1 106 ? 1.533 9.445 6.453 1 98.81 106 GLU A N 1
ATOM 786 C CA . GLU A 1 106 ? 0.539 10.477 6.168 1 98.81 106 GLU A CA 1
ATOM 787 C C . GLU A 1 106 ? -0.851 10.047 6.625 1 98.81 106 GLU A C 1
ATOM 789 O O . GLU A 1 106 ? -1.162 8.852 6.633 1 98.81 106 GLU A O 1
ATOM 794 N N . SER A 1 107 ? -1.672 10.961 6.988 1 98.75 107 SER A N 1
ATOM 795 C CA . SER A 1 107 ? -3.107 10.812 7.207 1 98.75 107 SER A CA 1
ATOM 796 C C . SER A 1 107 ? -3.859 12.07 6.777 1 98.75 107 SER A C 1
ATOM 798 O O . SER A 1 107 ? -3.387 13.188 6.992 1 98.75 107 SER A O 1
ATOM 800 N N . GLY A 1 108 ? -4.953 11.898 6.121 1 98.38 108 GLY A N 1
ATOM 801 C CA . GLY A 1 108 ? -5.699 13.047 5.621 1 98.38 108 GLY A CA 1
ATOM 802 C C . GLY A 1 108 ? -7.133 12.711 5.262 1 98.38 108 GLY A C 1
ATOM 803 O O . GLY A 1 108 ? -7.629 11.633 5.598 1 98.38 108 GLY A O 1
ATOM 804 N N . THR A 1 109 ? -7.777 13.68 4.762 1 98 109 THR A N 1
ATOM 805 C CA . THR A 1 109 ? -9.141 13.555 4.266 1 98 109 THR A CA 1
ATOM 806 C C . THR A 1 109 ? -9.18 13.711 2.748 1 98 109 THR A C 1
ATOM 808 O O . THR A 1 109 ? -9.156 14.828 2.229 1 98 109 THR A O 1
ATOM 811 N N . ALA A 1 110 ? -9.359 12.562 2.061 1 97.81 110 ALA A N 1
ATOM 812 C CA . ALA A 1 110 ? -9.25 12.57 0.604 1 97.81 110 ALA A CA 1
ATOM 813 C C . ALA A 1 110 ? -10.578 12.969 -0.043 1 97.81 110 ALA A C 1
ATOM 815 O O . ALA A 1 110 ? -10.602 13.414 -1.192 1 97.81 110 ALA A O 1
ATOM 816 N N . GLY A 1 111 ? -11.664 12.883 0.733 1 97 111 GLY A N 1
ATOM 817 C CA . GLY A 1 111 ? -12.969 13.203 0.185 1 97 111 GLY A CA 1
ATOM 818 C C . GLY A 1 111 ? -13.703 11.992 -0.353 1 97 111 GLY A C 1
ATOM 819 O O . GLY A 1 111 ? -13.289 10.859 -0.125 1 97 111 GLY A O 1
ATOM 820 N N . PRO A 1 112 ? -14.922 12.133 -0.985 1 97.31 112 PRO A N 1
ATOM 821 C CA . PRO A 1 112 ? -15.555 13.414 -1.29 1 97.31 112 PRO A CA 1
ATOM 822 C C . PRO A 1 112 ? -16.234 14.047 -0.075 1 97.31 112 PRO A C 1
ATOM 824 O O . PRO A 1 112 ? -16.578 15.227 -0.096 1 97.31 112 PRO A O 1
ATOM 827 N N . THR A 1 113 ? -16.453 13.211 0.895 1 95.12 113 THR A N 1
ATOM 828 C CA . THR A 1 113 ? -17.109 13.727 2.096 1 95.12 113 THR A CA 1
ATOM 829 C C . THR A 1 113 ? -16.062 14.07 3.162 1 95.12 113 THR A C 1
ATOM 831 O O . THR A 1 113 ? -14.93 13.609 3.094 1 95.12 113 THR A O 1
ATOM 834 N N . GLY A 1 114 ? -16.438 14.961 4.027 1 93.88 114 GLY A N 1
ATOM 835 C CA . GLY A 1 114 ? -15.594 15.375 5.137 1 93.88 114 GLY A CA 1
ATOM 836 C C . GLY A 1 114 ? -16.375 15.82 6.355 1 93.88 114 GLY A C 1
ATOM 837 O O . GLY A 1 114 ? -17.516 15.375 6.566 1 93.88 114 GLY A O 1
ATOM 838 N N . GLY A 1 115 ? -15.648 16.516 7.195 1 93.38 115 GLY A N 1
ATOM 839 C CA . GLY A 1 115 ? -16.266 17.016 8.406 1 93.38 115 GLY A CA 1
ATOM 840 C C . GLY A 1 115 ? -16.125 18.516 8.562 1 93.38 115 GLY A C 1
ATOM 841 O O . GLY A 1 115 ? -15.898 19.234 7.586 1 93.38 115 GLY A O 1
ATOM 842 N N . ALA A 1 116 ? -16.391 18.984 9.789 1 93.12 116 ALA A N 1
ATOM 843 C CA . ALA A 1 116 ? -16.516 20.422 10.039 1 93.12 116 ALA A CA 1
ATOM 844 C C . ALA A 1 116 ? -15.172 21.031 10.406 1 93.12 116 ALA A C 1
ATOM 846 O O . ALA A 1 116 ? -14.969 22.234 10.242 1 93.12 116 ALA A O 1
ATOM 847 N N . THR A 1 117 ? -14.281 20.219 10.875 1 96.19 117 THR A N 1
ATOM 848 C CA . THR A 1 117 ? -12.984 20.734 11.289 1 96.19 117 THR A CA 1
ATOM 849 C C . THR A 1 117 ? -12 20.719 10.125 1 96.19 117 THR A C 1
ATOM 851 O O . THR A 1 117 ? -12.164 19.953 9.18 1 96.19 117 THR A O 1
ATOM 854 N N . ARG A 1 118 ? -11.023 21.547 10.195 1 96.75 118 ARG A N 1
ATOM 855 C CA . ARG A 1 118 ? -10.039 21.688 9.125 1 96.75 118 ARG A CA 1
ATOM 856 C C . ARG A 1 118 ? -9.438 20.344 8.742 1 96.75 118 ARG A C 1
ATOM 858 O O . ARG A 1 118 ? -9.375 20 7.562 1 96.75 118 ARG A O 1
ATOM 865 N N . ASN A 1 119 ? -8.984 19.594 9.742 1 97.75 119 ASN A N 1
ATOM 866 C CA . ASN A 1 119 ? -8.281 18.328 9.508 1 97.75 119 ASN A CA 1
ATOM 867 C C . ASN A 1 119 ? -9.234 17.25 8.984 1 97.75 119 ASN A C 1
ATOM 869 O O . ASN A 1 119 ? -8.797 16.156 8.633 1 97.75 119 ASN A O 1
ATOM 873 N N . ARG A 1 120 ? -10.516 17.641 8.875 1 96.75 120 ARG A N 1
ATOM 874 C CA . ARG A 1 120 ? -11.5 16.719 8.305 1 96.75 120 ARG A CA 1
ATOM 875 C C . ARG A 1 120 ? -12.07 17.25 7 1 96.75 120 ARG A C 1
ATOM 877 O O . ARG A 1 120 ? -13.039 16.703 6.465 1 96.75 120 ARG A O 1
ATOM 884 N N . THR A 1 121 ? -11.523 18.328 6.477 1 97.88 121 THR A N 1
ATOM 885 C CA . THR A 1 121 ? -11.906 18.891 5.184 1 97.88 121 THR A CA 1
ATOM 886 C C . THR A 1 121 ? -11.156 18.188 4.051 1 97.88 121 THR A C 1
ATOM 888 O O . THR A 1 121 ? -9.93 18.078 4.094 1 97.88 121 THR A O 1
ATOM 891 N N . PRO A 1 122 ? -11.891 17.828 3.047 1 98.31 122 PRO A N 1
ATOM 892 C CA . PRO A 1 122 ? -11.211 17.172 1.927 1 98.31 122 PRO A CA 1
ATOM 893 C C . PRO A 1 122 ? -10.047 18 1.38 1 98.31 122 PRO A C 1
ATOM 895 O O . PRO A 1 122 ? -10.203 19.188 1.113 1 98.31 122 PRO A O 1
ATOM 898 N N . GLY A 1 123 ? -8.93 17.281 1.199 1 98.5 123 GLY A N 1
ATOM 899 C CA . GLY A 1 123 ? -7.73 17.922 0.698 1 98.5 123 GLY A CA 1
ATOM 900 C C . GLY A 1 123 ? -6.703 18.203 1.779 1 98.5 123 GLY A C 1
ATOM 901 O O . GLY A 1 123 ? -5.551 18.516 1.481 1 98.5 123 GLY A O 1
ATOM 902 N N . TYR A 1 124 ? -7.09 18.031 3.053 1 98.81 124 TYR A N 1
ATOM 903 C CA . TYR A 1 124 ? -6.145 18.172 4.152 1 98.81 124 TYR A CA 1
ATOM 904 C C . TYR A 1 124 ? -5.297 16.906 4.309 1 98.81 124 TYR A C 1
ATOM 906 O O . TYR A 1 124 ? -5.824 15.789 4.281 1 98.81 124 TYR A O 1
ATOM 914 N N . VAL A 1 125 ? -3.955 17.109 4.562 1 98.88 125 VAL A N 1
ATOM 915 C CA . VAL A 1 125 ? -3.113 15.969 4.895 1 98.88 125 VAL A CA 1
ATOM 916 C C . VAL A 1 125 ? -2.053 16.391 5.914 1 98.88 125 VAL A C 1
ATOM 918 O O . VAL A 1 125 ? -1.462 17.469 5.797 1 98.88 125 VAL A O 1
ATOM 921 N N . ALA A 1 126 ? -1.913 15.602 6.941 1 98.88 126 ALA A N 1
ATOM 922 C CA . ALA A 1 126 ? -0.778 15.664 7.855 1 98.88 126 ALA A CA 1
ATOM 923 C C . ALA A 1 126 ? 0.305 14.664 7.457 1 98.88 126 ALA A C 1
ATOM 925 O O . ALA A 1 126 ? 0.003 13.539 7.055 1 98.88 126 ALA A O 1
ATOM 926 N N . LEU A 1 127 ? 1.526 15.094 7.582 1 98.88 127 LEU A N 1
ATOM 927 C CA . LEU A 1 127 ? 2.672 14.289 7.164 1 98.88 127 LEU A CA 1
ATOM 928 C C . LEU A 1 127 ? 3.709 14.203 8.281 1 98.88 127 LEU A C 1
ATOM 930 O O . LEU A 1 127 ? 3.842 15.133 9.086 1 98.88 127 LEU A O 1
ATOM 934 N N . ALA A 1 128 ? 4.449 13.102 8.258 1 98.94 128 ALA A N 1
ATOM 935 C CA . ALA A 1 128 ? 5.578 12.961 9.18 1 98.94 128 ALA A CA 1
ATOM 936 C C . ALA A 1 128 ? 6.688 12.117 8.555 1 98.94 128 ALA A C 1
ATOM 938 O O . ALA A 1 128 ? 6.418 11.188 7.789 1 98.94 128 ALA A O 1
ATOM 939 N N . VAL A 1 129 ? 7.863 12.469 8.836 1 98.94 129 VAL A N 1
ATOM 940 C CA . VAL A 1 129 ? 9.023 11.625 8.602 1 98.94 129 VAL A CA 1
ATOM 941 C C . VAL A 1 129 ? 9.789 11.414 9.906 1 98.94 129 VAL A C 1
ATOM 943 O O . VAL A 1 129 ? 10.312 12.367 10.492 1 98.94 129 VAL A O 1
ATOM 946 N N . SER A 1 130 ? 9.805 10.18 10.352 1 98.94 130 SER A N 1
ATOM 947 C CA . SER A 1 130 ? 10.547 9.82 11.555 1 98.94 130 SER A CA 1
ATOM 948 C C . SER A 1 130 ? 11.977 9.406 11.219 1 98.94 130 SER A C 1
ATOM 950 O O . SER A 1 130 ? 12.203 8.641 10.281 1 98.94 130 SER A O 1
ATOM 952 N N . THR A 1 131 ? 12.906 9.922 11.961 1 98.69 131 THR A N 1
ATOM 953 C CA . THR A 1 131 ? 14.328 9.633 11.844 1 98.69 131 THR A CA 1
ATOM 954 C C . THR A 1 131 ? 14.945 9.398 13.219 1 98.69 131 THR A C 1
ATOM 956 O O . THR A 1 131 ? 14.305 9.656 14.242 1 98.69 131 THR A O 1
ATOM 959 N N . PRO A 1 132 ? 16.188 8.891 13.25 1 96.69 132 PRO A N 1
ATOM 960 C CA . PRO A 1 132 ? 16.844 8.75 14.555 1 96.69 132 PRO A CA 1
ATOM 961 C C . PRO A 1 132 ? 17 10.086 15.281 1 96.69 132 PRO A C 1
ATOM 963 O O . PRO A 1 132 ? 17.062 10.117 16.516 1 96.69 132 PRO A O 1
ATOM 966 N N . GLN A 1 133 ? 17 11.141 14.539 1 95.75 133 GLN A N 1
ATOM 967 C CA . GLN A 1 133 ? 17.234 12.453 15.133 1 95.75 133 GLN A CA 1
ATOM 968 C C . GLN A 1 133 ? 15.938 13.109 15.578 1 95.75 133 GLN A C 1
ATOM 970 O O . GLN A 1 133 ? 15.953 14.125 16.281 1 95.75 133 GLN A O 1
ATOM 975 N N . GLY A 1 134 ? 14.867 12.562 15.211 1 97.69 134 GLY A N 1
ATOM 976 C CA . GLY A 1 134 ? 13.57 13.141 15.523 1 97.69 134 GLY A CA 1
ATOM 977 C C . GLY A 1 134 ? 12.547 12.961 14.422 1 97.69 134 GLY A C 1
ATOM 978 O O . GLY A 1 134 ? 12.836 12.352 13.391 1 97.69 134 GLY A O 1
ATOM 979 N N . THR A 1 135 ? 11.375 13.438 14.688 1 98.75 135 THR A N 1
ATOM 980 C CA . THR A 1 135 ? 10.289 13.312 13.727 1 98.75 135 THR A CA 1
ATOM 981 C C . THR A 1 135 ? 9.891 14.688 13.188 1 98.75 135 THR A C 1
ATOM 983 O O . THR A 1 135 ? 9.555 15.586 13.953 1 98.75 135 THR A O 1
ATOM 986 N N . PHE A 1 136 ? 9.938 14.805 11.844 1 98.81 136 PHE A N 1
ATOM 987 C CA . PHE A 1 136 ? 9.516 16 11.125 1 98.81 136 PHE A CA 1
ATOM 988 C C . PHE A 1 136 ? 8.047 15.922 10.734 1 98.81 136 PHE A C 1
ATOM 990 O O . PHE A 1 136 ? 7.57 14.859 10.32 1 98.81 136 PHE A O 1
ATOM 997 N N . THR A 1 137 ? 7.34 17.047 10.906 1 98.81 137 THR A N 1
ATOM 998 C CA . THR A 1 137 ? 5.934 17.031 10.516 1 98.81 137 THR A CA 1
ATOM 999 C C . THR A 1 137 ? 5.609 18.219 9.609 1 98.81 137 THR A C 1
ATOM 1001 O O . THR A 1 137 ? 6.355 19.203 9.57 1 98.81 137 THR A O 1
ATOM 1004 N N . ARG A 1 138 ? 4.547 18.094 8.844 1 98.62 138 ARG A N 1
ATOM 1005 C CA . ARG A 1 138 ? 4.031 19.109 7.938 1 98.62 138 ARG A CA 1
ATOM 1006 C C . ARG A 1 138 ? 2.539 18.922 7.691 1 98.62 138 ARG A C 1
ATOM 1008 O O . ARG A 1 138 ? 2.051 17.781 7.668 1 98.62 138 ARG A O 1
ATOM 1015 N N . GLU A 1 139 ? 1.84 19.969 7.609 1 98.62 139 GLU A N 1
ATOM 1016 C CA . GLU A 1 139 ? 0.442 19.969 7.188 1 98.62 139 GLU A CA 1
ATOM 1017 C C . GLU A 1 139 ? 0.268 20.641 5.836 1 98.62 139 GLU A C 1
ATOM 1019 O O . GLU A 1 139 ? 0.89 21.672 5.57 1 98.62 139 GLU A O 1
ATOM 1024 N N . VAL A 1 140 ? -0.525 20.062 4.984 1 98.69 140 VAL A N 1
ATOM 1025 C CA . VAL A 1 140 ? -0.697 20.578 3.631 1 98.69 140 VAL A CA 1
ATOM 1026 C C . VAL A 1 140 ? -2.178 20.562 3.258 1 98.69 140 VAL A C 1
ATOM 1028 O O . VAL A 1 140 ? -2.906 19.641 3.602 1 98.69 140 VAL A O 1
ATOM 1031 N N . GLU A 1 141 ? -2.604 21.609 2.617 1 98.69 141 GLU A N 1
ATOM 1032 C CA . GLU A 1 141 ? -3.85 21.609 1.853 1 98.69 141 GLU A CA 1
ATOM 1033 C C . GLU A 1 141 ? -3.584 21.422 0.363 1 98.69 141 GLU A C 1
ATOM 1035 O O . GLU A 1 141 ? -2.873 22.219 -0.256 1 98.69 141 GLU A O 1
ATOM 1040 N N . THR A 1 142 ? -4.215 20.438 -0.217 1 98.31 142 THR A N 1
ATOM 1041 C CA . THR A 1 142 ? -3.857 20.047 -1.576 1 98.31 142 THR A CA 1
ATOM 1042 C C . THR A 1 142 ? -4.445 21.031 -2.59 1 98.31 142 THR A C 1
ATOM 1044 O O . THR A 1 142 ? -3.943 21.141 -3.711 1 98.31 142 THR A O 1
ATOM 1047 N N . GLY A 1 143 ? -5.629 21.594 -2.17 1 97.69 143 GLY A N 1
ATOM 1048 C CA . GLY A 1 143 ? -6.352 22.453 -3.094 1 97.69 143 GLY A CA 1
ATOM 1049 C C . GLY A 1 143 ? -7.164 21.688 -4.117 1 97.69 143 GLY A C 1
ATOM 1050 O O . GLY A 1 143 ? -7.664 22.266 -5.086 1 97.69 143 GLY A O 1
ATOM 1051 N N . CYS A 1 144 ? -7.391 20.406 -3.949 1 97.56 144 CYS A N 1
ATOM 1052 C CA . CYS A 1 144 ? -8.078 19.562 -4.93 1 97.56 144 CYS A CA 1
ATOM 1053 C C . CYS A 1 144 ? -9.547 19.391 -4.57 1 97.56 144 CYS A C 1
ATOM 1055 O O . CYS A 1 144 ? -10.266 18.625 -5.219 1 97.56 144 CYS A O 1
ATOM 1057 N N . GLY A 1 145 ? -9.953 20.078 -3.539 1 96.75 145 GLY A N 1
ATOM 1058 C CA . GLY A 1 145 ? -11.344 19.969 -3.127 1 96.75 145 GLY A CA 1
ATOM 1059 C C . GLY A 1 145 ? -11.758 18.547 -2.775 1 96.75 145 GLY A C 1
ATOM 1060 O O . GLY A 1 145 ? -11.062 17.875 -2.018 1 96.75 145 GLY A O 1
ATOM 1061 N N . THR A 1 146 ? -12.93 18.141 -3.367 1 97.56 146 THR A N 1
ATOM 1062 C CA . THR A 1 146 ? -13.516 16.875 -2.955 1 97.56 146 THR A CA 1
ATOM 1063 C C . THR A 1 146 ? -13.062 15.742 -3.881 1 97.56 146 THR A C 1
ATOM 1065 O O . THR A 1 146 ? -13.617 14.641 -3.842 1 97.56 146 THR A O 1
ATOM 1068 N N . ASP A 1 147 ? -12.117 16.031 -4.797 1 97.5 147 ASP A N 1
ATOM 1069 C CA . ASP A 1 147 ? -11.633 15.023 -5.738 1 97.5 147 ASP A CA 1
ATOM 1070 C C . ASP A 1 147 ? -10.75 14 -5.031 1 97.5 147 ASP A C 1
ATOM 1072 O O . ASP A 1 147 ? -9.531 14.18 -4.934 1 97.5 147 ASP A O 1
ATOM 1076 N N . ARG A 1 148 ? -11.281 12.906 -4.629 1 97.94 148 ARG A N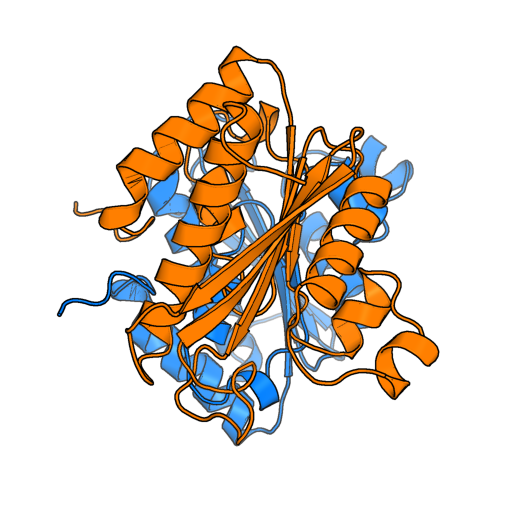 1
ATOM 1077 C CA . ARG A 1 148 ? -10.641 11.875 -3.824 1 97.94 148 ARG A CA 1
ATOM 1078 C C . ARG A 1 148 ? -9.367 11.375 -4.496 1 97.94 148 ARG A C 1
ATOM 1080 O O . ARG A 1 148 ? -8.297 11.352 -3.881 1 97.94 148 ARG A O 1
ATOM 1087 N N . GLU A 1 149 ? -9.469 10.961 -5.75 1 98.25 149 GLU A N 1
ATOM 1088 C CA . GLU A 1 149 ? -8.336 10.367 -6.461 1 98.25 149 GLU A CA 1
ATOM 1089 C C . GLU A 1 149 ? -7.18 11.352 -6.578 1 98.25 149 GLU A C 1
ATOM 1091 O O . GLU A 1 149 ? -6.02 10.984 -6.375 1 98.25 149 GLU A O 1
ATOM 1096 N N . ARG A 1 150 ? -7.504 12.531 -6.875 1 98.19 150 ARG A N 1
ATOM 1097 C CA . ARG A 1 150 ? -6.461 13.547 -6.988 1 98.19 150 ARG A CA 1
ATOM 1098 C C . ARG A 1 150 ? -5.828 13.836 -5.633 1 98.19 150 ARG A C 1
ATOM 1100 O O . ARG A 1 150 ? -4.613 14.008 -5.531 1 98.19 150 ARG A O 1
ATOM 1107 N N . ASN A 1 151 ? -6.629 13.961 -4.609 1 98.5 151 ASN A N 1
ATOM 1108 C CA . ASN A 1 151 ? -6.102 14.156 -3.266 1 98.5 151 ASN A CA 1
ATOM 1109 C C . ASN A 1 151 ? -5.141 13.039 -2.869 1 98.5 151 ASN A C 1
ATOM 1111 O O . ASN A 1 151 ? -4.066 13.297 -2.32 1 98.5 151 ASN A O 1
ATOM 1115 N N . MET A 1 152 ? -5.504 11.797 -3.164 1 98.75 152 MET A N 1
ATOM 1116 C CA . MET A 1 152 ? -4.648 10.664 -2.83 1 98.75 152 MET A CA 1
ATOM 1117 C C . MET A 1 152 ? -3.277 10.805 -3.486 1 98.75 152 MET A C 1
ATOM 1119 O O . MET A 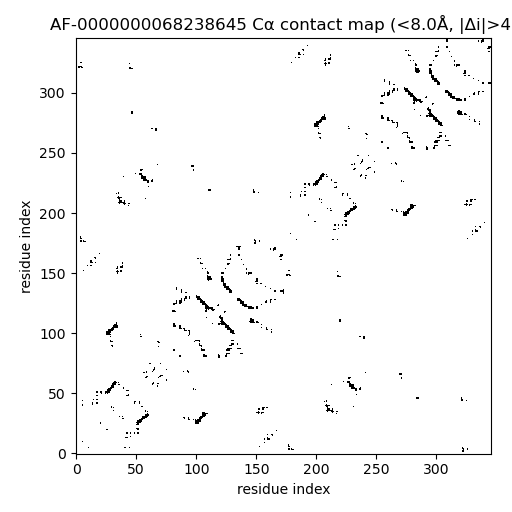1 152 ? -2.25 10.586 -2.846 1 98.75 152 MET A O 1
ATOM 1123 N N . VAL A 1 153 ? -3.242 11.164 -4.738 1 98.75 153 VAL A N 1
ATOM 1124 C CA . VAL A 1 153 ? -1.998 11.32 -5.484 1 98.75 153 VAL A CA 1
ATOM 1125 C C . VAL A 1 153 ? -1.174 12.461 -4.879 1 98.75 153 VAL A C 1
ATOM 1127 O O . VAL A 1 153 ? 0.038 12.32 -4.695 1 98.75 153 VAL A O 1
ATOM 1130 N N . VAL A 1 154 ? -1.839 13.516 -4.555 1 98.75 154 VAL A N 1
ATOM 1131 C CA . VAL A 1 154 ? -1.124 14.664 -4 1 98.75 154 VAL A CA 1
ATOM 1132 C C . VAL A 1 154 ? -0.65 14.344 -2.586 1 98.75 154 VAL A C 1
ATOM 1134 O O . VAL A 1 154 ? 0.428 14.773 -2.172 1 98.75 154 VAL A O 1
ATOM 1137 N N . PHE A 1 155 ? -1.413 13.547 -1.799 1 98.88 155 PHE A N 1
ATOM 1138 C CA . PHE A 1 155 ? -0.93 13.086 -0.502 1 98.88 155 PHE A CA 1
ATOM 1139 C C . PHE A 1 155 ? 0.399 12.359 -0.647 1 98.88 155 PHE A C 1
ATOM 1141 O O . PHE A 1 155 ? 1.341 12.617 0.105 1 98.88 155 PHE A O 1
ATOM 1148 N N . ALA A 1 156 ? 0.48 11.508 -1.628 1 98.94 156 ALA A N 1
ATOM 1149 C CA . ALA A 1 156 ? 1.716 10.773 -1.894 1 98.94 156 ALA A CA 1
ATOM 1150 C C . ALA A 1 156 ? 2.836 11.727 -2.314 1 98.94 156 ALA A C 1
ATOM 1152 O O . ALA A 1 156 ? 3.977 11.586 -1.868 1 98.94 156 ALA A O 1
ATOM 1153 N N . GLU A 1 157 ? 2.471 12.656 -3.164 1 98.88 157 GLU A N 1
ATOM 1154 C CA . GLU A 1 157 ? 3.439 13.648 -3.617 1 98.88 157 GLU A CA 1
ATOM 1155 C C . GLU A 1 157 ? 4.047 14.406 -2.439 1 98.88 157 GLU A C 1
ATOM 1157 O O . GLU A 1 157 ? 5.27 14.523 -2.336 1 98.88 157 GLU A O 1
ATOM 1162 N N . GLU A 1 158 ? 3.199 14.891 -1.597 1 98.94 158 GLU A N 1
ATOM 1163 C CA . GLU A 1 158 ? 3.65 15.719 -0.481 1 98.94 158 GLU A CA 1
ATOM 1164 C C . GLU A 1 158 ? 4.445 14.891 0.528 1 98.94 158 GLU A C 1
ATOM 1166 O O . GLU A 1 158 ? 5.379 15.398 1.153 1 98.94 158 GLU A O 1
ATOM 1171 N N . ALA A 1 159 ? 4.07 13.656 0.72 1 98.94 159 ALA A N 1
ATOM 1172 C CA . ALA A 1 159 ? 4.848 12.758 1.575 1 98.94 159 ALA A CA 1
ATOM 1173 C C . ALA A 1 159 ? 6.266 12.586 1.042 1 98.94 159 ALA A C 1
ATOM 1175 O O . ALA A 1 159 ? 7.238 12.703 1.793 1 98.94 159 ALA A O 1
ATOM 1176 N N . LEU A 1 160 ? 6.395 12.328 -0.247 1 98.94 160 LEU A N 1
ATOM 1177 C CA . LEU A 1 160 ? 7.699 12.125 -0.862 1 98.94 160 LEU A CA 1
ATOM 1178 C C . LEU A 1 160 ? 8.516 13.422 -0.845 1 98.94 160 LEU A C 1
ATOM 1180 O O . LEU A 1 160 ? 9.734 13.383 -0.687 1 98.94 160 LEU A O 1
ATOM 1184 N N . LYS A 1 161 ? 7.816 14.555 -1.038 1 98.94 161 LYS A N 1
ATOM 1185 C CA . LYS A 1 161 ? 8.5 15.844 -0.925 1 98.94 161 LYS A CA 1
ATOM 1186 C C . LYS A 1 161 ? 9.086 16.031 0.471 1 98.94 161 LYS A C 1
ATOM 1188 O O . LYS A 1 161 ? 10.211 16.516 0.618 1 98.94 161 LYS A O 1
ATOM 1193 N N . LEU A 1 162 ? 8.328 15.664 1.475 1 98.94 162 LEU A N 1
ATOM 1194 C CA . LEU A 1 162 ? 8.844 15.805 2.832 1 98.94 162 LEU A CA 1
ATOM 1195 C C . LEU A 1 162 ? 10.047 14.898 3.053 1 98.94 162 LEU A C 1
ATOM 1197 O O . LEU A 1 162 ? 11.023 15.312 3.684 1 98.94 162 LEU A O 1
ATOM 1201 N N . VAL A 1 163 ? 10.016 13.68 2.564 1 98.94 163 VAL A N 1
ATOM 1202 C CA . VAL A 1 163 ? 11.164 12.781 2.652 1 98.94 163 VAL A CA 1
ATOM 1203 C C . VAL A 1 163 ? 12.383 13.438 2.018 1 98.94 163 VAL A C 1
ATOM 1205 O O . VAL A 1 163 ? 13.453 13.5 2.629 1 98.94 163 VAL A O 1
ATOM 1208 N N . ARG A 1 164 ? 12.156 13.938 0.766 1 98.88 164 ARG A N 1
ATOM 1209 C CA . ARG A 1 164 ? 13.242 14.602 0.048 1 98.88 164 ARG A CA 1
ATOM 1210 C C . ARG A 1 164 ? 13.805 15.758 0.862 1 98.88 164 ARG A C 1
ATOM 1212 O O . ARG A 1 164 ? 15.023 15.891 0.999 1 98.88 164 ARG A O 1
ATOM 1219 N N . ASP A 1 165 ? 12.906 16.578 1.395 1 98.81 165 ASP A N 1
ATOM 1220 C CA . ASP A 1 165 ? 13.32 17.766 2.145 1 98.81 165 ASP A CA 1
ATOM 1221 C C . ASP A 1 165 ? 14.109 17.375 3.396 1 98.81 165 ASP A C 1
ATOM 1223 O O . ASP A 1 165 ? 15.094 18.031 3.75 1 98.81 165 ASP A O 1
ATOM 1227 N N . VAL A 1 166 ? 13.672 16.344 4.133 1 98.75 166 VAL A N 1
ATOM 1228 C CA . VAL A 1 166 ? 14.359 15.867 5.328 1 98.75 166 VAL A CA 1
ATOM 1229 C C . VAL A 1 166 ? 15.75 15.359 4.949 1 98.75 166 VAL A C 1
ATOM 1231 O O . VAL A 1 166 ? 16.734 15.695 5.605 1 98.75 166 VAL A O 1
ATOM 1234 N N . MET A 1 167 ? 15.859 14.586 3.891 1 98.38 167 MET A N 1
ATOM 1235 C CA . MET A 1 167 ? 17.141 14.023 3.455 1 98.38 167 MET A CA 1
ATOM 1236 C C . MET A 1 167 ? 18.109 15.133 3.074 1 98.38 167 MET A C 1
ATOM 1238 O O . MET A 1 167 ? 19.312 15.016 3.326 1 98.38 167 MET A O 1
ATOM 1242 N N . LEU A 1 168 ? 17.562 16.188 2.52 1 98.12 168 LEU A N 1
ATOM 1243 C CA . LEU A 1 168 ? 18.422 17.25 2.014 1 98.12 168 LEU A CA 1
ATOM 1244 C C . LEU A 1 168 ? 18.656 18.312 3.082 1 98.12 168 LEU A C 1
ATOM 1246 O O . LEU A 1 168 ? 19.297 19.344 2.822 1 98.12 168 LEU A O 1
ATOM 1250 N N . GLY A 1 169 ? 18.062 18.172 4.242 1 97.06 169 GLY A N 1
ATOM 1251 C CA . GLY A 1 169 ? 18.25 19.109 5.336 1 97.06 169 GLY A CA 1
ATOM 1252 C C . GLY A 1 169 ? 17.438 20.375 5.176 1 97.06 169 GLY A C 1
ATOM 1253 O O . GLY A 1 169 ? 17.844 21.438 5.664 1 97.06 169 GLY A O 1
ATOM 1254 N N . LYS A 1 170 ? 16.312 20.281 4.508 1 96.56 170 LYS A N 1
ATOM 1255 C CA . LYS A 1 170 ? 15.508 21.469 4.215 1 96.56 170 LYS A CA 1
ATOM 1256 C C . LYS A 1 170 ? 14.25 21.484 5.082 1 96.56 170 LYS A C 1
ATOM 1258 O O . LYS A 1 170 ? 13.398 22.359 4.918 1 96.56 170 LYS A O 1
ATOM 1263 N N . ALA A 1 171 ? 14.109 20.469 5.91 1 94.06 171 ALA A N 1
ATOM 1264 C CA . ALA A 1 171 ? 12.969 20.391 6.824 1 94.06 171 ALA A CA 1
ATOM 1265 C C . ALA A 1 171 ? 13.398 20.703 8.258 1 94.06 171 ALA A C 1
ATOM 1267 O O . ALA A 1 171 ? 14.523 20.375 8.656 1 94.06 171 ALA A O 1
ATOM 1268 N N . SER A 1 172 ? 12.484 21.359 8.953 1 90.62 172 SER A N 1
ATOM 1269 C CA . SER A 1 172 ? 12.766 21.672 10.344 1 90.62 172 SER A CA 1
ATOM 1270 C C . SER A 1 172 ? 11.93 20.812 11.289 1 90.62 172 SER A C 1
ATOM 1272 O O . SER A 1 172 ? 10.773 20.516 10.992 1 90.62 172 SER A O 1
ATOM 1274 N N . LEU A 1 173 ? 12.484 20.438 12.422 1 87.38 173 LEU A N 1
ATOM 1275 C CA . LEU A 1 173 ? 11.844 19.625 13.445 1 87.38 173 LEU A CA 1
ATOM 1276 C C . LEU A 1 173 ? 10.766 20.406 14.18 1 87.38 173 LEU A C 1
ATOM 1278 O O . LEU A 1 173 ? 10.891 21.625 14.367 1 87.38 173 LEU A O 1
ATOM 1282 N N . MET B 1 1 ? -9.508 17.094 -16.078 1 45.47 1 MET B N 1
ATOM 1283 C CA . MET B 1 1 ? -8.094 16.812 -15.883 1 45.47 1 MET B CA 1
ATOM 1284 C C . MET B 1 1 ? -7.863 15.312 -15.719 1 45.47 1 MET B C 1
ATOM 1286 O O . MET B 1 1 ? -8.664 14.617 -15.086 1 45.47 1 MET B O 1
ATOM 1290 N N . THR B 1 2 ? -7.168 14.625 -16.594 1 60.56 2 THR B N 1
ATOM 1291 C CA . THR B 1 2 ? -6.996 13.18 -16.656 1 60.56 2 THR B CA 1
ATOM 1292 C C . THR B 1 2 ? -6.445 12.648 -15.336 1 60.56 2 THR B C 1
ATOM 1294 O O . THR B 1 2 ? -5.457 13.172 -14.82 1 60.56 2 THR B O 1
ATOM 1297 N N . HIS B 1 3 ? -7.215 11.859 -14.711 1 84.56 3 HIS B N 1
ATOM 1298 C CA . HIS B 1 3 ? -6.836 11.273 -13.43 1 84.56 3 HIS B CA 1
ATOM 1299 C C . HIS B 1 3 ? -5.652 10.32 -13.586 1 84.56 3 HIS B C 1
ATOM 1301 O O . HIS B 1 3 ? -5.691 9.406 -14.414 1 84.56 3 HIS B O 1
ATOM 1307 N N . GLU B 1 4 ? -4.668 10.602 -12.938 1 93.69 4 GLU B N 1
ATOM 1308 C CA . GLU B 1 4 ? -3.418 9.859 -13.078 1 93.69 4 GLU B CA 1
ATOM 1309 C C . GLU B 1 4 ? -3.471 8.539 -12.312 1 93.69 4 GLU B C 1
ATOM 1311 O O . GLU B 1 4 ? -2.621 7.668 -12.516 1 93.69 4 GLU B O 1
ATOM 1316 N N . PHE B 1 5 ? -4.504 8.398 -11.445 1 96.94 5 PHE B N 1
ATOM 1317 C CA . PHE B 1 5 ? -4.711 7.188 -10.664 1 96.94 5 PHE B CA 1
ATOM 1318 C C . PHE B 1 5 ? -6.18 7.027 -10.297 1 96.94 5 PHE B C 1
ATOM 1320 O O . PHE B 1 5 ? -6.879 8.016 -10.07 1 96.94 5 PHE B O 1
ATOM 1327 N N . PRO B 1 6 ? -6.617 5.832 -10.266 1 98.12 6 PRO B N 1
ATOM 1328 C CA . PRO B 1 6 ? -5.988 4.539 -10.539 1 98.12 6 PRO B CA 1
ATOM 1329 C C . PRO B 1 6 ? -5.746 4.301 -12.023 1 98.12 6 PRO B C 1
ATOM 1331 O O . PRO B 1 6 ? -6.176 5.105 -12.859 1 98.12 6 PRO B O 1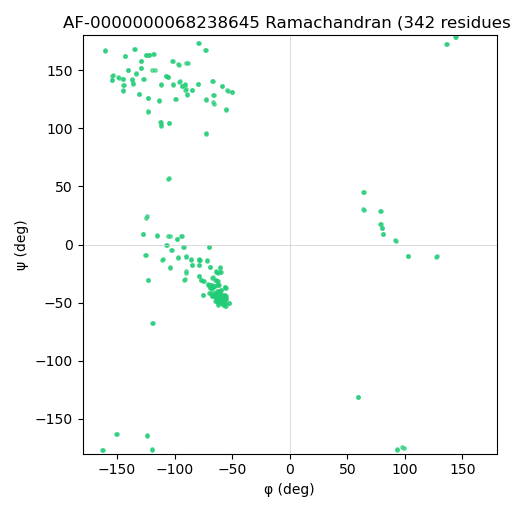
ATOM 1334 N N . PRO B 1 7 ? -4.934 3.262 -12.336 1 97.62 7 PRO B N 1
ATOM 1335 C CA . PRO B 1 7 ? -4.762 2.939 -13.758 1 97.62 7 PRO B CA 1
ATOM 1336 C C . PRO B 1 7 ? -6.09 2.816 -14.5 1 97.62 7 PRO B C 1
ATOM 1338 O O . PRO B 1 7 ? -6.996 2.115 -14.047 1 97.62 7 PRO B O 1
ATOM 1341 N N . ALA B 1 8 ? -6.145 3.463 -15.594 1 96.5 8 ALA B N 1
ATOM 1342 C CA . ALA B 1 8 ? -7.387 3.537 -16.359 1 96.5 8 ALA B CA 1
ATOM 1343 C C . ALA B 1 8 ? -7.906 2.145 -16.703 1 96.5 8 ALA B C 1
ATOM 1345 O O . ALA B 1 8 ? -9.117 1.898 -16.672 1 96.5 8 ALA B O 1
ATOM 1346 N N . SER B 1 9 ? -7.059 1.236 -16.984 1 96.56 9 SER B N 1
ATOM 1347 C CA . SER B 1 9 ? -7.434 -0.104 -17.422 1 96.56 9 SER B CA 1
ATOM 1348 C C . SER B 1 9 ? -8.07 -0.897 -16.297 1 96.56 9 SER B C 1
ATOM 1350 O O . SER B 1 9 ? -8.789 -1.873 -16.531 1 96.56 9 SER B O 1
ATOM 1352 N N . LEU B 1 10 ? -7.855 -0.473 -15.047 1 98.31 10 LEU B N 1
ATOM 1353 C CA . LEU B 1 10 ? -8.336 -1.239 -13.898 1 98.31 10 LEU B CA 1
ATOM 1354 C C . LEU B 1 10 ? -9.664 -0.683 -13.398 1 98.31 10 LEU B C 1
ATOM 1356 O O . LEU B 1 10 ? -10.344 -1.322 -12.586 1 98.31 10 LEU B O 1
ATOM 1360 N N . ARG B 1 11 ? -10.039 0.48 -13.891 1 98 11 ARG B N 1
ATOM 1361 C CA . ARG B 1 11 ? -11.148 1.235 -13.312 1 98 11 ARG B CA 1
ATOM 1362 C C . ARG B 1 11 ? -12.438 0.432 -13.359 1 98 11 ARG B C 1
ATOM 1364 O O . ARG B 1 11 ? -13.172 0.362 -12.367 1 98 11 ARG B O 1
ATOM 1371 N N . PRO B 1 12 ? -12.773 -0.243 -14.492 1 98.56 12 PRO B N 1
ATOM 1372 C CA . PRO B 1 12 ? -14.008 -1.04 -14.492 1 98.56 12 PRO B CA 1
ATOM 1373 C C . PRO B 1 12 ? -13.961 -2.182 -13.477 1 98.56 12 PRO B C 1
ATOM 1375 O O . PRO B 1 12 ? -14.969 -2.463 -12.812 1 98.56 12 PRO B O 1
ATOM 1378 N N . LEU B 1 13 ? -12.836 -2.826 -13.367 1 98.81 13 LEU B N 1
ATOM 1379 C CA . LEU B 1 13 ? -12.664 -3.938 -12.438 1 98.81 13 LEU B CA 1
ATOM 1380 C C . LEU B 1 13 ? -12.758 -3.457 -10.992 1 98.81 13 LEU B C 1
ATOM 1382 O O . LEU B 1 13 ? -13.383 -4.109 -10.156 1 98.81 13 LEU B O 1
ATOM 1386 N N . ILE B 1 14 ? -12.141 -2.338 -10.664 1 98.81 14 ILE B N 1
ATOM 1387 C CA . ILE B 1 14 ? -12.195 -1.743 -9.336 1 98.81 14 ILE B CA 1
ATOM 1388 C C . ILE B 1 14 ? -13.648 -1.466 -8.961 1 98.81 14 ILE B C 1
ATOM 1390 O O . ILE B 1 14 ? -14.094 -1.84 -7.871 1 98.81 14 ILE B O 1
ATOM 1394 N N . LYS B 1 15 ? -14.312 -0.791 -9.859 1 98.5 15 LYS B N 1
ATOM 1395 C CA . LYS B 1 15 ? -15.727 -0.479 -9.625 1 98.5 15 LYS B CA 1
ATOM 1396 C C . LYS B 1 15 ? -16.531 -1.747 -9.344 1 98.5 15 LYS B C 1
ATOM 1398 O O . LYS B 1 15 ? -17.344 -1.778 -8.43 1 98.5 15 LYS B O 1
ATOM 1403 N N . GLU B 1 16 ? -16.328 -2.723 -10.117 1 98.75 16 GLU B N 1
ATOM 1404 C CA . GLU B 1 16 ? -17.062 -3.977 -9.977 1 98.75 16 GLU B CA 1
ATOM 1405 C C . GLU B 1 16 ? -16.797 -4.613 -8.617 1 98.75 16 GLU B C 1
ATOM 1407 O O . GLU B 1 16 ? -17.75 -5 -7.922 1 98.75 16 GLU B O 1
ATOM 1412 N N . VAL B 1 17 ? -15.578 -4.762 -8.195 1 98.81 17 VAL B N 1
ATOM 1413 C CA . VAL B 1 17 ? -15.211 -5.414 -6.941 1 98.81 17 VAL B CA 1
ATOM 1414 C C . VAL B 1 17 ? -15.75 -4.613 -5.762 1 98.81 17 VAL B C 1
ATOM 1416 O O . VAL B 1 17 ? -16.344 -5.18 -4.84 1 98.81 17 VAL B O 1
ATOM 1419 N N . VAL B 1 18 ? -15.586 -3.297 -5.801 1 98.75 18 VAL B N 1
ATOM 1420 C CA . VAL B 1 18 ? -16.031 -2.434 -4.711 1 98.75 18 VAL B CA 1
ATOM 1421 C C . VAL B 1 18 ? -17.547 -2.482 -4.598 1 98.75 18 VAL B C 1
ATOM 1423 O O . VAL B 1 18 ? -18.094 -2.576 -3.492 1 98.75 18 VAL B O 1
ATOM 1426 N N . ASP B 1 19 ? -18.203 -2.418 -5.754 1 98.44 1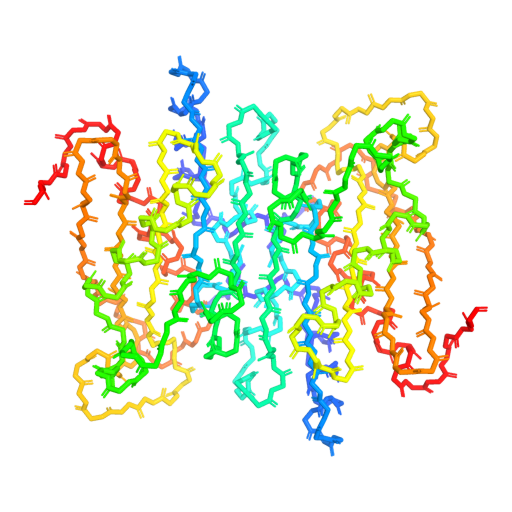9 ASP B N 1
ATOM 1427 C CA . ASP B 1 19 ? -19.656 -2.475 -5.746 1 98.44 19 ASP B CA 1
ATOM 1428 C C . ASP B 1 19 ? -20.156 -3.805 -5.18 1 98.44 19 ASP B C 1
ATOM 1430 O O . ASP B 1 19 ? -21.141 -3.842 -4.438 1 98.44 19 ASP B O 1
ATOM 1434 N N . LEU B 1 20 ? -19.516 -4.891 -5.555 1 98.62 20 LEU B N 1
ATOM 1435 C CA . LEU B 1 20 ? -19.875 -6.203 -5.035 1 98.62 20 LEU B CA 1
ATOM 1436 C C . LEU B 1 20 ? -19.719 -6.254 -3.52 1 98.62 20 LEU B C 1
ATOM 1438 O O . LEU B 1 20 ? -20.609 -6.715 -2.811 1 98.62 20 LEU B O 1
ATOM 1442 N N . LEU B 1 21 ? -18.609 -5.797 -2.986 1 98.81 21 LEU B N 1
ATOM 1443 C CA . LEU B 1 21 ? -18.344 -5.797 -1.549 1 98.81 21 LEU B CA 1
ATOM 1444 C C . LEU B 1 21 ? -19.391 -4.961 -0.813 1 98.81 21 LEU B C 1
ATOM 1446 O O . LEU B 1 21 ? -19.953 -5.402 0.197 1 98.81 21 LEU B O 1
ATOM 1450 N N . LYS B 1 22 ? -19.688 -3.779 -1.339 1 98.31 22 LYS B N 1
ATOM 1451 C CA . LYS B 1 22 ? -20.641 -2.869 -0.711 1 98.31 22 LYS B CA 1
ATOM 1452 C C . LYS B 1 22 ? -22.047 -3.473 -0.688 1 98.31 22 LYS B C 1
ATOM 1454 O O . LYS B 1 22 ? -22.719 -3.441 0.342 1 98.31 22 LYS B O 1
ATOM 1459 N N . SER B 1 23 ? -22.438 -3.967 -1.842 1 98 23 SER B N 1
ATOM 1460 C CA . SER B 1 23 ? -23.797 -4.488 -1.962 1 98 23 SER B CA 1
ATOM 1461 C C . SER B 1 23 ? -24.016 -5.684 -1.036 1 98 23 SER B C 1
ATOM 1463 O O . SER B 1 23 ? -25.141 -5.914 -0.567 1 98 23 SER B O 1
ATOM 1465 N N . ARG B 1 24 ? -22.953 -6.371 -0.66 1 98.25 24 ARG B N 1
ATOM 1466 C CA . ARG B 1 24 ? -23.062 -7.574 0.158 1 98.25 24 ARG B CA 1
ATOM 1467 C C . ARG B 1 24 ? -22.688 -7.289 1.606 1 98.25 24 ARG B C 1
ATOM 1469 O O . ARG B 1 24 ? -22.75 -8.172 2.461 1 98.25 24 ARG B O 1
ATOM 1476 N N . GLY B 1 25 ? -22.25 -6.109 1.908 1 98.38 25 GLY B N 1
ATOM 1477 C CA . GLY B 1 25 ? -21.797 -5.758 3.246 1 98.38 25 GLY B CA 1
ATOM 1478 C C . GLY B 1 25 ? -20.562 -6.531 3.684 1 98.38 25 GLY B C 1
ATOM 1479 O O . GLY B 1 25 ? -20.453 -6.906 4.852 1 98.38 25 GLY B O 1
ATOM 1480 N N . GLU B 1 26 ? -19.703 -6.914 2.719 1 98.75 26 GLU B N 1
ATOM 1481 C CA . GLU B 1 26 ? -18.5 -7.703 2.98 1 98.75 26 GLU B CA 1
ATOM 1482 C C . GLU B 1 26 ? -17.25 -6.824 2.982 1 98.75 26 GLU B C 1
ATOM 1484 O O . GLU B 1 26 ? -17.266 -5.723 2.422 1 98.75 26 GLU B O 1
ATOM 1489 N N . THR B 1 27 ? -16.219 -7.324 3.646 1 98.94 27 THR B N 1
ATOM 1490 C CA . THR B 1 27 ? -15.023 -6.508 3.857 1 98.94 27 THR B CA 1
ATOM 1491 C C . THR B 1 27 ? -13.781 -7.219 3.336 1 98.94 27 THR B C 1
ATOM 1493 O O . THR B 1 27 ? -13.805 -8.43 3.1 1 98.94 27 THR B O 1
ATOM 1496 N N . ILE B 1 28 ? -12.711 -6.383 3.16 1 98.94 28 ILE B N 1
ATOM 1497 C CA . ILE B 1 28 ? -11.516 -6.945 2.545 1 98.94 28 ILE B CA 1
ATOM 1498 C C . ILE B 1 28 ? -10.273 -6.309 3.156 1 98.94 28 ILE B C 1
ATOM 1500 O O . ILE B 1 28 ? -10.289 -5.133 3.537 1 98.94 28 ILE B O 1
ATOM 1504 N N . SER B 1 29 ? -9.25 -7.098 3.334 1 98.94 29 SER B N 1
ATOM 1505 C CA . SER B 1 29 ? -7.898 -6.625 3.629 1 98.94 29 SER B CA 1
ATOM 1506 C C . SER B 1 29 ? -6.898 -7.117 2.588 1 98.94 29 SER B C 1
ATOM 1508 O O . SER B 1 29 ? -7.219 -7.988 1.778 1 98.94 29 SER B O 1
ATOM 1510 N N . VAL B 1 30 ? -5.727 -6.504 2.527 1 98.94 30 VAL B N 1
ATOM 1511 C CA . VAL B 1 30 ? -4.785 -6.77 1.444 1 98.94 30 VAL B CA 1
ATOM 1512 C C . VAL B 1 30 ? -3.398 -7.039 2.02 1 98.94 30 VAL B C 1
ATOM 1514 O O . VAL B 1 30 ? -2.922 -6.297 2.883 1 98.94 30 VAL B O 1
ATOM 1517 N N . ALA B 1 31 ? -2.771 -8.102 1.629 1 98.94 31 ALA B N 1
ATOM 1518 C CA . ALA B 1 31 ? -1.354 -8.391 1.832 1 98.94 31 ALA B CA 1
ATOM 1519 C C . ALA B 1 31 ? -0.597 -8.375 0.507 1 98.94 31 ALA B C 1
ATOM 1521 O O . ALA B 1 31 ? -0.672 -9.336 -0.267 1 98.94 31 ALA B O 1
ATOM 1522 N N . GLU B 1 32 ? 0.125 -7.34 0.221 1 98.38 32 GLU B N 1
ATOM 1523 C CA . GLU B 1 32 ? 0.764 -7.262 -1.09 1 98.38 32 GLU B CA 1
ATOM 1524 C C . GLU B 1 32 ? 2.281 -7.172 -0.959 1 98.38 32 GLU B C 1
ATOM 1526 O O . GLU B 1 32 ? 2.797 -6.715 0.065 1 98.38 32 GLU B O 1
ATOM 1531 N N . THR B 1 33 ? 3.066 -7.672 -1.924 1 98.44 33 THR B N 1
ATOM 1532 C CA . THR B 1 33 ? 4.523 -7.652 -2.002 1 98.44 33 THR B CA 1
ATOM 1533 C C . THR B 1 33 ? 4.988 -6.879 -3.234 1 98.44 33 THR B C 1
ATOM 1535 O O . THR B 1 33 ? 5.277 -5.684 -3.15 1 98.44 33 THR B O 1
ATOM 1538 N N . ALA B 1 34 ? 4.719 -7.422 -4.441 1 97.69 34 ALA B N 1
ATOM 1539 C CA . ALA B 1 34 ? 5.305 -6.891 -5.668 1 97.69 34 ALA B CA 1
ATOM 1540 C C . ALA B 1 34 ? 4.402 -5.836 -6.297 1 97.69 34 ALA B C 1
ATOM 1542 O O . ALA B 1 34 ? 4.883 -4.926 -6.98 1 97.69 34 ALA B O 1
ATOM 1543 N N . ALA B 1 35 ? 3.057 -5.93 -6.102 1 98.5 35 ALA B N 1
ATOM 1544 C CA . ALA B 1 35 ? 2.164 -4.863 -6.551 1 98.5 35 ALA B CA 1
ATOM 1545 C C . ALA B 1 35 ? 2.434 -3.568 -5.789 1 98.5 35 ALA B C 1
ATOM 1547 O O . ALA B 1 35 ? 2.168 -2.475 -6.297 1 98.5 35 ALA B O 1
ATOM 1548 N N . GLY B 1 36 ? 2.873 -3.748 -4.52 1 98.56 36 GLY B N 1
ATOM 1549 C CA . GLY B 1 36 ? 3.547 -2.682 -3.795 1 98.56 36 GLY B CA 1
ATOM 1550 C C . GLY B 1 36 ? 2.588 -1.679 -3.182 1 98.56 36 GLY B C 1
ATOM 1551 O O . GLY B 1 36 ? 3 -0.591 -2.771 1 98.56 36 GLY B O 1
ATOM 1552 N N . GLY B 1 37 ? 1.344 -1.922 -3.18 1 98.81 37 GLY B N 1
ATOM 1553 C CA . GLY B 1 37 ? 0.369 -1.001 -2.617 1 98.81 37 GLY B CA 1
ATOM 1554 C C . GLY B 1 37 ? -0.752 -0.657 -3.578 1 98.81 37 GLY B C 1
ATOM 1555 O O . GLY B 1 37 ? -1.779 -0.108 -3.174 1 98.81 37 GLY B O 1
ATOM 1556 N N . ILE B 1 38 ? -0.609 -1.043 -4.863 1 98.88 38 ILE B N 1
ATOM 1557 C CA . ILE B 1 38 ? -1.551 -0.646 -5.902 1 98.88 38 ILE B CA 1
ATOM 1558 C C . ILE B 1 38 ? -2.92 -1.258 -5.617 1 98.88 38 ILE B C 1
ATOM 1560 O O . ILE B 1 38 ? -3.951 -0.628 -5.867 1 98.88 38 ILE B O 1
ATOM 1564 N N . ILE B 1 39 ? -2.973 -2.49 -5.082 1 98.94 39 ILE B N 1
ATOM 1565 C CA . ILE B 1 39 ? -4.25 -3.143 -4.809 1 98.94 39 ILE B CA 1
ATOM 1566 C C . ILE B 1 39 ? -5.031 -2.334 -3.779 1 98.94 39 ILE B C 1
ATOM 1568 O O . ILE B 1 39 ? -6.184 -1.961 -4.016 1 98.94 39 ILE B O 1
ATOM 1572 N N . SER B 1 40 ? -4.379 -2.018 -2.648 1 98.94 40 SER B N 1
ATOM 1573 C CA . SER B 1 40 ? -5.016 -1.238 -1.593 1 98.94 40 SER B CA 1
ATOM 1574 C C . SER B 1 40 ? -5.453 0.13 -2.104 1 98.94 40 SER B C 1
ATOM 1576 O O . SER B 1 40 ? -6.586 0.556 -1.861 1 98.94 40 SER B O 1
ATOM 1578 N N . ALA B 1 41 ? -4.535 0.782 -2.83 1 98.88 41 ALA B N 1
ATOM 1579 C CA . ALA B 1 41 ? -4.824 2.127 -3.318 1 98.88 41 ALA B CA 1
ATOM 1580 C C . ALA B 1 41 ? -6.02 2.119 -4.27 1 98.88 41 ALA B C 1
ATOM 1582 O O . ALA B 1 41 ? -6.848 3.033 -4.246 1 98.88 41 ALA B O 1
ATOM 1583 N N . CYS B 1 42 ? -6.078 1.136 -5.125 1 98.81 42 CYS B N 1
ATOM 1584 C CA . CYS B 1 42 ? -7.188 1.017 -6.062 1 98.81 42 CYS B CA 1
ATOM 1585 C C . CYS B 1 42 ? -8.516 0.88 -5.324 1 98.81 42 CYS B C 1
ATOM 1587 O O . CYS B 1 42 ? -9.484 1.562 -5.656 1 98.81 42 CYS B O 1
ATOM 1589 N N . LEU B 1 43 ? -8.555 0.011 -4.34 1 98.81 43 LEU B N 1
ATOM 1590 C CA . LEU B 1 43 ? -9.781 -0.169 -3.559 1 98.81 43 LEU B CA 1
ATOM 1591 C C . LEU B 1 43 ? -10.172 1.127 -2.855 1 98.81 43 LEU B C 1
ATOM 1593 O O . LEU B 1 43 ? -11.344 1.504 -2.848 1 98.81 43 LEU B O 1
ATOM 1597 N N . LEU B 1 44 ? -9.195 1.849 -2.338 1 98.69 44 LEU B N 1
ATOM 1598 C CA . LEU B 1 44 ? -9.43 3.045 -1.538 1 98.69 44 LEU B CA 1
ATOM 1599 C C . LEU B 1 44 ? -9.758 4.238 -2.43 1 98.69 44 LEU B C 1
ATOM 1601 O O . LEU B 1 44 ? -10.234 5.266 -1.946 1 98.69 44 LEU B O 1
ATOM 1605 N N . SER B 1 45 ? -9.508 4.102 -3.758 1 98.31 45 SER B N 1
ATOM 1606 C CA . SER B 1 45 ? -9.758 5.203 -4.68 1 98.31 45 SER B CA 1
ATOM 1607 C C . SER B 1 45 ? -11.25 5.426 -4.887 1 98.31 45 SER B C 1
ATOM 1609 O O . SER B 1 45 ? -11.664 6.457 -5.418 1 98.31 45 SER B O 1
ATOM 1611 N N . ARG B 1 46 ? -12.039 4.531 -4.492 1 97.62 46 ARG B N 1
ATOM 1612 C CA . ARG B 1 46 ? -13.484 4.633 -4.652 1 97.62 46 ARG B CA 1
ATOM 1613 C C . ARG B 1 46 ? -14.133 5.223 -3.406 1 97.62 46 ARG B C 1
ATOM 1615 O O . ARG B 1 46 ? -13.797 4.84 -2.283 1 97.62 46 ARG B O 1
ATOM 1622 N N . ALA B 1 47 ? -15.062 6.141 -3.682 1 94.31 47 ALA B N 1
ATOM 1623 C CA . ALA B 1 47 ? -15.852 6.66 -2.566 1 94.31 47 ALA B CA 1
ATOM 1624 C C . ALA B 1 47 ? -16.594 5.531 -1.848 1 94.31 47 ALA B C 1
ATOM 1626 O O . ALA B 1 47 ? -17.125 4.625 -2.488 1 94.31 47 ALA B O 1
ATOM 1627 N N . GLY B 1 48 ? -16.578 5.578 -0.514 1 92.62 48 GLY B N 1
ATOM 1628 C CA . GLY B 1 48 ? -17.266 4.57 0.269 1 92.62 48 GLY B CA 1
ATOM 1629 C C . GLY B 1 48 ? -16.391 3.389 0.635 1 92.62 48 GLY B C 1
ATOM 1630 O O . GLY B 1 48 ? -16.844 2.441 1.276 1 92.62 48 GLY B O 1
ATOM 1631 N N . ALA B 1 49 ? -15.156 3.438 0.296 1 94.25 49 ALA B N 1
ATOM 1632 C CA . ALA B 1 49 ? -14.219 2.354 0.582 1 94.25 49 ALA B CA 1
ATOM 1633 C C . ALA B 1 49 ? -14.102 2.107 2.084 1 94.25 49 ALA B C 1
ATOM 1635 O O . ALA B 1 49 ? -13.688 1.029 2.514 1 94.25 49 ALA B O 1
ATOM 1636 N N . SER B 1 50 ? -14.484 3.066 2.9 1 94.94 50 SER B N 1
ATOM 1637 C CA . SER B 1 50 ? -14.375 2.951 4.352 1 94.94 50 SER B CA 1
ATOM 1638 C C . SER B 1 50 ? -15.266 1.838 4.887 1 94.94 50 SER B C 1
ATOM 1640 O O . SER B 1 50 ? -15.008 1.295 5.965 1 94.94 50 SER B O 1
ATOM 1642 N N . SER B 1 51 ? -16.281 1.466 4.18 1 97.06 51 SER B N 1
ATOM 1643 C CA . SER B 1 51 ? -17.219 0.443 4.648 1 97.06 51 SER B CA 1
ATOM 1644 C C . SER B 1 51 ? -16.719 -0.956 4.301 1 97.06 51 SER B C 1
ATOM 1646 O O . SER B 1 51 ? -17.203 -1.948 4.844 1 97.06 51 SER B O 1
ATOM 1648 N N . ILE B 1 52 ? -15.711 -1.039 3.436 1 98.62 52 ILE B N 1
ATOM 1649 C CA . ILE B 1 52 ? -15.375 -2.369 2.945 1 98.62 52 ILE B CA 1
ATOM 1650 C C . ILE B 1 52 ? -13.906 -2.666 3.242 1 98.62 52 ILE B C 1
ATOM 1652 O O . ILE B 1 52 ? -13.508 -3.83 3.363 1 98.62 52 ILE B O 1
ATOM 1656 N N . TYR B 1 53 ? -13.047 -1.699 3.273 1 98.81 53 TYR B N 1
ATOM 1657 C CA . TYR B 1 53 ? -11.609 -1.877 3.398 1 98.81 53 TYR B CA 1
ATOM 1658 C C . TYR B 1 53 ? -11.188 -1.915 4.863 1 98.81 53 TYR B C 1
ATOM 1660 O O . TYR B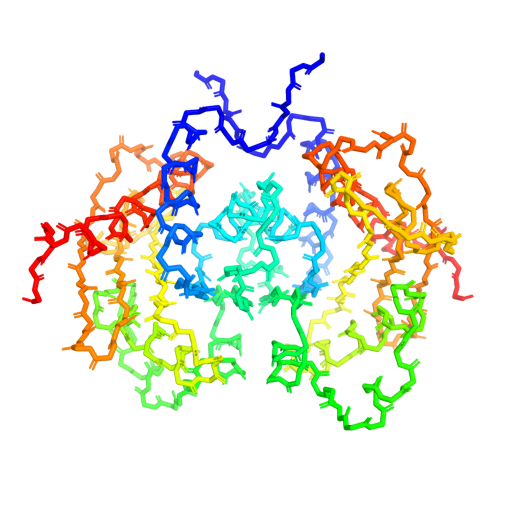 1 53 ? -11.445 -0.971 5.613 1 98.81 53 TYR B O 1
ATOM 1668 N N . LYS B 1 54 ? -10.398 -2.941 5.277 1 98.81 54 LYS B N 1
ATOM 1669 C CA . LYS B 1 54 ? -10.094 -3.129 6.691 1 98.81 54 LYS B CA 1
ATOM 1670 C C . LYS B 1 54 ? -8.625 -2.826 6.984 1 98.81 54 LYS B C 1
ATOM 1672 O O . LYS B 1 54 ? -8.227 -2.736 8.148 1 98.81 54 LYS B O 1
ATOM 1677 N N . GLY B 1 55 ? -7.812 -2.711 5.941 1 98.75 55 GLY B N 1
ATOM 1678 C CA . GLY B 1 55 ? -6.391 -2.453 6.129 1 98.75 55 GLY B CA 1
ATOM 1679 C C . GLY B 1 55 ? -5.508 -3.297 5.227 1 98.75 55 GLY B C 1
ATOM 1680 O O . GLY B 1 55 ? -6.004 -4.152 4.488 1 98.75 55 GLY B O 1
ATOM 1681 N N . GLY B 1 56 ? -4.203 -2.982 5.254 1 98.62 56 GLY B N 1
ATOM 1682 C CA . GLY B 1 56 ? -3.275 -3.727 4.418 1 98.62 56 GLY B CA 1
ATOM 1683 C C . GLY B 1 56 ? -1.834 -3.611 4.879 1 98.62 56 GLY B C 1
ATOM 1684 O O . GLY B 1 56 ? -1.521 -2.807 5.758 1 98.62 56 GLY B O 1
ATOM 1685 N N . VAL B 1 57 ? -1.049 -4.473 4.309 1 98.94 57 VAL B N 1
ATOM 1686 C CA . VAL B 1 57 ? 0.386 -4.516 4.57 1 98.94 57 VAL B CA 1
ATOM 1687 C C . VAL B 1 57 ? 1.146 -4.715 3.264 1 98.94 57 VAL B C 1
ATOM 1689 O O . VAL B 1 57 ? 0.664 -5.398 2.355 1 98.94 57 VAL B O 1
ATOM 1692 N N . THR B 1 58 ? 2.275 -4.043 3.17 1 98.88 58 THR B N 1
ATOM 1693 C CA . THR B 1 58 ? 3.203 -4.27 2.068 1 98.88 58 THR B CA 1
ATOM 1694 C C . THR B 1 58 ? 4.41 -5.078 2.533 1 98.88 58 THR B C 1
ATOM 1696 O O . THR B 1 58 ? 5.328 -4.535 3.15 1 98.88 58 THR B O 1
ATOM 1699 N N . LEU B 1 59 ? 4.445 -6.309 2.182 1 98.75 59 LEU B N 1
ATOM 1700 C CA . LEU B 1 59 ? 5.332 -7.336 2.717 1 98.75 59 LEU B CA 1
ATOM 1701 C C . LEU B 1 59 ? 6.438 -7.672 1.72 1 98.75 59 LEU B C 1
ATOM 1703 O O . LEU B 1 59 ? 6.656 -8.844 1.401 1 98.75 59 LEU B O 1
ATOM 1707 N N . TYR B 1 60 ? 7.121 -6.66 1.376 1 97.44 60 TYR B N 1
ATOM 1708 C CA . TYR B 1 60 ? 8.125 -6.766 0.328 1 97.44 60 TYR B CA 1
ATOM 1709 C C . TYR B 1 60 ? 9.406 -7.402 0.864 1 97.44 60 TYR B C 1
ATOM 1711 O O . TYR B 1 60 ? 10.156 -8.031 0.115 1 97.44 60 TYR B O 1
ATOM 1719 N N . THR B 1 61 ? 9.695 -7.289 2.111 1 96.25 61 THR B N 1
ATOM 1720 C CA . THR B 1 61 ? 10.945 -7.746 2.697 1 96.25 61 THR B CA 1
ATOM 1721 C C . THR B 1 61 ? 10.695 -8.836 3.73 1 96.25 61 THR B C 1
ATOM 1723 O O . THR B 1 61 ? 9.57 -9.008 4.207 1 96.25 61 THR B O 1
ATOM 1726 N N . LEU B 1 62 ? 11.812 -9.5 4.02 1 94.94 62 LEU B N 1
ATOM 1727 C CA . LEU B 1 62 ? 11.758 -10.484 5.094 1 94.94 62 LEU B CA 1
ATOM 1728 C C . LEU B 1 62 ? 11.383 -9.82 6.414 1 94.94 62 LEU B C 1
ATOM 1730 O O . LEU B 1 62 ? 10.578 -10.359 7.176 1 94.94 62 LEU B O 1
ATOM 1734 N N . GLU B 1 63 ? 11.953 -8.695 6.676 1 95.25 63 GLU B N 1
ATOM 1735 C CA . GLU B 1 63 ? 11.695 -7.961 7.91 1 95.25 63 GLU B CA 1
ATOM 1736 C C . GLU B 1 63 ? 10.219 -7.621 8.062 1 95.25 63 GLU B C 1
ATOM 1738 O O . GLU B 1 63 ? 9.648 -7.777 9.141 1 95.25 63 GLU B O 1
ATOM 1743 N N . SER B 1 64 ? 9.625 -7.184 7 1 98.38 64 SER B N 1
ATOM 1744 C CA . SER B 1 64 ? 8.211 -6.824 7.074 1 98.38 64 SER B CA 1
ATOM 1745 C C . SER B 1 64 ? 7.332 -8.062 7.242 1 98.38 64 SER B C 1
ATOM 1747 O O . SER B 1 64 ? 6.309 -8.016 7.922 1 98.38 64 SER B O 1
ATOM 1749 N N . ARG B 1 65 ? 7.738 -9.211 6.605 1 98.31 65 ARG B N 1
ATOM 1750 C CA . ARG B 1 65 ? 6.957 -10.438 6.734 1 98.31 65 ARG B CA 1
ATOM 1751 C C . ARG B 1 65 ? 7.023 -10.977 8.156 1 98.31 65 ARG B C 1
ATOM 1753 O O . ARG B 1 65 ? 6.039 -11.523 8.672 1 98.31 65 ARG B O 1
ATOM 1760 N N . ILE B 1 66 ? 8.18 -10.828 8.773 1 97.81 66 ILE B N 1
ATOM 1761 C CA . ILE B 1 66 ? 8.312 -11.219 10.172 1 97.81 66 ILE B CA 1
ATOM 1762 C C . ILE B 1 66 ? 7.477 -10.289 11.055 1 97.81 66 ILE B C 1
ATOM 1764 O O . ILE B 1 66 ? 6.746 -10.75 11.93 1 97.81 66 ILE B O 1
ATOM 1768 N N . ALA B 1 67 ? 7.516 -9.055 10.836 1 98.12 67 ALA B N 1
ATOM 1769 C CA . ALA B 1 67 ? 6.871 -8.047 11.672 1 98.12 67 ALA B CA 1
ATOM 1770 C C . ALA B 1 67 ? 5.352 -8.133 11.555 1 98.12 67 ALA B C 1
ATOM 1772 O O . ALA B 1 67 ? 4.633 -7.93 12.539 1 98.12 67 ALA B O 1
ATOM 1773 N N . PHE B 1 68 ? 4.809 -8.43 10.297 1 98.5 68 PHE B N 1
ATOM 1774 C CA . PHE B 1 68 ? 3.393 -8.141 10.094 1 98.5 68 PHE B CA 1
ATOM 1775 C C . PHE B 1 68 ? 2.652 -9.383 9.617 1 98.5 68 PHE B C 1
ATOM 1777 O O . PHE B 1 68 ? 1.42 -9.398 9.57 1 98.5 68 PHE B O 1
ATOM 1784 N N . ALA B 1 69 ? 3.381 -10.43 9.289 1 97.94 69 ALA B N 1
ATOM 1785 C CA . ALA B 1 69 ? 2.688 -11.555 8.664 1 97.94 69 ALA B CA 1
ATOM 1786 C C . ALA B 1 69 ? 2.994 -12.859 9.398 1 97.94 69 ALA B C 1
ATOM 1788 O O . ALA B 1 69 ? 2.801 -13.945 8.852 1 97.94 69 ALA B O 1
ATOM 1789 N N . GLY B 1 70 ? 3.613 -12.797 10.484 1 97.38 70 GLY B N 1
ATOM 1790 C CA . GLY B 1 70 ? 3.764 -13.953 11.344 1 97.38 70 GLY B CA 1
ATOM 1791 C C . GLY B 1 70 ? 4.855 -14.906 10.883 1 97.38 70 GLY B C 1
ATOM 1792 O O . GLY B 1 70 ? 4.867 -16.078 11.266 1 97.38 70 GLY B O 1
ATOM 1793 N N . TRP B 1 71 ? 5.707 -14.438 10.062 1 97.5 71 TRP B N 1
ATOM 1794 C CA . TRP B 1 71 ? 6.801 -15.289 9.602 1 97.5 71 TRP B CA 1
ATOM 1795 C C . TRP B 1 71 ? 7.758 -15.609 10.742 1 97.5 71 TRP B C 1
ATOM 1797 O O . TRP B 1 71 ? 8.055 -14.75 11.57 1 97.5 71 TRP B O 1
ATOM 1807 N N . THR B 1 72 ? 8.18 -16.797 10.727 1 94.56 72 THR B N 1
ATOM 1808 C CA . THR B 1 72 ? 9.172 -17.312 11.656 1 94.56 72 THR B CA 1
ATOM 1809 C C . THR B 1 72 ? 10.406 -17.812 10.906 1 94.56 72 THR B C 1
ATOM 1811 O O . THR B 1 72 ? 10.461 -17.75 9.68 1 94.56 72 THR B O 1
ATOM 1814 N N . GLN B 1 73 ? 11.32 -18.375 11.703 1 92.19 73 GLN B N 1
ATOM 1815 C CA . GLN B 1 73 ? 12.539 -18.922 11.102 1 92.19 73 GLN B CA 1
ATOM 1816 C C . GLN B 1 73 ? 12.211 -20.062 10.156 1 92.19 73 GLN B C 1
ATOM 1818 O O . GLN B 1 73 ? 12.883 -20.25 9.141 1 92.19 73 GLN B O 1
ATOM 1823 N N . SER B 1 74 ? 11.242 -20.766 10.508 1 92.44 74 SER B N 1
ATOM 1824 C CA . SER B 1 74 ? 10.852 -21.891 9.664 1 92.44 74 SER B CA 1
ATOM 1825 C C . SER B 1 74 ? 10.43 -21.422 8.273 1 92.44 74 SER B C 1
ATOM 1827 O O . SER B 1 74 ? 10.742 -22.062 7.27 1 92.44 74 SER B O 1
ATOM 1829 N N . HIS B 1 75 ? 9.664 -20.328 8.156 1 91.44 75 HIS B N 1
ATOM 1830 C CA . HIS B 1 75 ? 9.273 -19.734 6.875 1 91.44 75 HIS B CA 1
ATOM 1831 C C . HIS B 1 75 ? 10.5 -19.312 6.074 1 91.44 75 HIS B C 1
ATOM 1833 O O . HIS B 1 75 ? 10.547 -19.516 4.855 1 91.44 75 HIS B O 1
ATOM 1839 N N . ILE B 1 76 ? 11.469 -18.797 6.746 1 91 76 ILE B N 1
ATOM 1840 C CA . ILE B 1 76 ? 12.672 -18.266 6.121 1 91 76 ILE B CA 1
ATOM 1841 C C . ILE B 1 76 ? 13.508 -19.406 5.547 1 91 76 ILE B C 1
ATOM 1843 O O . ILE B 1 76 ? 13.969 -19.328 4.406 1 91 76 ILE B O 1
ATOM 1847 N N . ASP B 1 77 ? 13.594 -20.406 6.27 1 92.12 77 ASP B N 1
ATOM 1848 C CA . ASP B 1 77 ? 14.43 -21.547 5.887 1 92.12 77 ASP B CA 1
ATOM 1849 C C . ASP B 1 77 ? 13.875 -22.25 4.652 1 92.12 77 ASP B C 1
ATOM 1851 O O . ASP B 1 77 ? 14.633 -22.797 3.848 1 92.12 77 ASP B O 1
ATOM 1855 N N . SER B 1 78 ? 12.672 -22.156 4.5 1 89.25 78 SER B N 1
ATOM 1856 C CA . SER B 1 78 ? 12.039 -22.922 3.426 1 89.25 78 SER B CA 1
ATOM 1857 C C . SER B 1 78 ? 11.656 -22.016 2.258 1 89.25 78 SER B C 1
ATOM 1859 O O . SER B 1 78 ? 11.039 -22.469 1.294 1 89.25 78 SER B O 1
ATOM 1861 N N . TYR B 1 79 ? 12.055 -20.812 2.318 1 90.69 79 TYR B N 1
ATOM 1862 C CA . TYR B 1 79 ? 11.609 -19.844 1.312 1 90.69 79 TYR B CA 1
ATOM 1863 C C . TYR B 1 79 ? 12.289 -20.109 -0.026 1 90.69 79 TYR B C 1
ATOM 1865 O O . TYR B 1 79 ? 13.523 -20.156 -0.108 1 90.69 79 TYR B O 1
ATOM 1873 N N . GLN B 1 80 ? 11.492 -20.297 -1.067 1 89.69 80 GLN B N 1
ATOM 1874 C CA . GLN B 1 80 ? 11.992 -20.547 -2.412 1 89.69 80 GLN B CA 1
ATOM 1875 C C . GLN B 1 80 ? 11.445 -19.531 -3.408 1 89.69 80 GLN B C 1
ATOM 1877 O O . GLN B 1 80 ? 11.273 -19.844 -4.59 1 89.69 80 GLN B O 1
ATOM 1882 N N . GLY B 1 81 ? 11.055 -18.359 -2.953 1 93.19 81 GLY B N 1
ATOM 1883 C CA . GLY B 1 81 ? 10.422 -17.359 -3.809 1 93.19 81 GLY B CA 1
ATOM 1884 C C . GLY B 1 81 ? 8.906 -17.375 -3.703 1 93.19 81 GLY B C 1
ATOM 1885 O O . GLY B 1 81 ? 8.344 -18.062 -2.848 1 93.19 81 GLY B O 1
ATOM 1886 N N . PRO B 1 82 ? 8.258 -16.562 -4.543 1 97.31 82 PRO B N 1
ATOM 1887 C CA . PRO B 1 82 ? 6.793 -16.531 -4.504 1 97.31 82 PRO B CA 1
ATOM 1888 C C . PRO B 1 82 ? 6.152 -17.844 -4.949 1 97.31 82 PRO B C 1
ATOM 1890 O O . PRO B 1 82 ? 6.535 -18.391 -5.98 1 97.31 82 PRO B O 1
ATOM 1893 N N . THR B 1 83 ? 5.285 -18.328 -4.156 1 97.69 83 THR B N 1
ATOM 1894 C CA . THR B 1 83 ? 4.512 -19.516 -4.457 1 97.69 83 THR B CA 1
ATOM 1895 C C . THR B 1 83 ? 3.082 -19.391 -3.938 1 97.69 83 THR B C 1
ATOM 1897 O O . THR B 1 83 ? 2.801 -18.531 -3.102 1 97.69 83 THR B O 1
ATOM 1900 N N . PRO B 1 84 ? 2.188 -20.234 -4.457 1 97.94 84 PRO B N 1
ATOM 1901 C CA . PRO B 1 84 ? 0.825 -20.234 -3.922 1 97.94 84 PRO B CA 1
ATOM 1902 C C . PRO B 1 84 ? 0.781 -20.469 -2.416 1 97.94 84 PRO B C 1
ATOM 1904 O O . PRO B 1 84 ? -0.022 -19.859 -1.708 1 97.94 84 PRO B O 1
ATOM 1907 N N . ASP B 1 85 ? 1.65 -21.328 -1.905 1 97 85 ASP B N 1
ATOM 1908 C CA . ASP B 1 85 ? 1.684 -21.609 -0.474 1 97 85 ASP B CA 1
ATOM 1909 C C . ASP B 1 85 ? 2.066 -20.359 0.326 1 97 85 ASP B C 1
ATOM 1911 O O . ASP B 1 85 ? 1.485 -20.094 1.379 1 97 85 ASP B O 1
ATOM 1915 N N . ILE B 1 86 ? 3.031 -19.656 -0.157 1 96.62 86 ILE B N 1
ATOM 1916 C CA . ILE B 1 86 ? 3.52 -18.469 0.511 1 96.62 86 ILE B CA 1
ATOM 1917 C C . ILE B 1 86 ? 2.402 -17.422 0.587 1 96.62 86 ILE B C 1
ATOM 1919 O O . ILE B 1 86 ? 2.133 -16.875 1.656 1 96.62 86 ILE B O 1
ATOM 1923 N N . VAL B 1 87 ? 1.737 -17.203 -0.493 1 98.38 87 VAL B N 1
ATOM 1924 C CA . VAL B 1 87 ? 0.735 -16.141 -0.507 1 98.38 87 VAL B CA 1
ATOM 1925 C C . VAL B 1 87 ? -0.509 -16.594 0.253 1 98.38 87 VAL B C 1
ATOM 1927 O O . VAL B 1 87 ? -1.197 -15.781 0.873 1 98.38 87 VAL B O 1
ATOM 1930 N N . ALA B 1 88 ? -0.787 -17.875 0.211 1 98.44 88 ALA B N 1
ATOM 1931 C CA . ALA B 1 88 ? -1.877 -18.391 1.039 1 98.44 88 ALA B CA 1
ATOM 1932 C C . ALA B 1 88 ? -1.617 -18.109 2.518 1 98.44 88 ALA B C 1
ATOM 1934 O O . ALA B 1 88 ? -2.518 -17.672 3.242 1 98.44 88 ALA B O 1
ATOM 1935 N N . GLY B 1 89 ? -0.398 -18.359 2.941 1 97.94 89 GLY B N 1
ATOM 1936 C CA . GLY B 1 89 ? -0.029 -18.078 4.32 1 97.94 89 GLY B CA 1
ATOM 1937 C C . GLY B 1 89 ? -0.131 -16.609 4.684 1 97.94 89 GLY B C 1
ATOM 1938 O O . GLY B 1 89 ? -0.614 -16.266 5.762 1 97.94 89 GLY B O 1
ATOM 1939 N N . LEU B 1 90 ? 0.304 -15.766 3.785 1 98.62 90 LEU B N 1
ATOM 1940 C CA . LEU B 1 90 ? 0.202 -14.328 4.012 1 98.62 90 LEU B CA 1
ATOM 1941 C C . LEU B 1 90 ? -1.255 -13.898 4.16 1 98.62 90 LEU B C 1
ATOM 1943 O O . LEU B 1 90 ? -1.603 -13.172 5.09 1 98.62 90 LEU B O 1
ATOM 1947 N N . ALA B 1 91 ? -2.078 -14.352 3.207 1 98.88 91 ALA B N 1
ATOM 1948 C CA . ALA B 1 91 ? -3.492 -13.984 3.211 1 98.88 91 ALA B CA 1
ATOM 1949 C C . ALA B 1 91 ? -4.18 -14.469 4.484 1 98.88 91 ALA B C 1
ATOM 1951 O O . ALA B 1 91 ? -4.941 -13.727 5.109 1 98.88 91 ALA B O 1
ATOM 1952 N N . GLN B 1 92 ? -3.916 -15.68 4.871 1 98.75 92 GLN B N 1
ATOM 1953 C CA . GLN B 1 92 ? -4.539 -16.266 6.055 1 98.75 92 GLN B CA 1
ATOM 1954 C C . GLN B 1 92 ? -4.148 -15.492 7.312 1 98.75 92 GLN B C 1
ATOM 1956 O O . GLN B 1 92 ? -4.996 -15.203 8.156 1 98.75 92 GLN B O 1
ATOM 1961 N N . HIS B 1 93 ? -2.871 -15.242 7.461 1 98.81 93 HIS B N 1
ATOM 1962 C CA . HIS B 1 93 ? -2.406 -14.531 8.648 1 98.81 93 HIS B CA 1
ATOM 1963 C C . HIS B 1 93 ? -3.059 -13.156 8.766 1 98.81 93 HIS B C 1
ATOM 1965 O O . HIS B 1 93 ? -3.531 -12.781 9.836 1 98.81 93 HIS B O 1
ATOM 1971 N N . VAL B 1 94 ? -3.051 -12.438 7.672 1 98.88 94 VAL B N 1
ATOM 1972 C CA . VAL B 1 94 ? -3.586 -11.086 7.699 1 98.88 94 VAL B CA 1
ATOM 1973 C C . VAL B 1 94 ? -5.098 -11.125 7.906 1 98.88 94 VAL B C 1
ATOM 1975 O O . VAL B 1 94 ? -5.66 -10.281 8.602 1 98.88 94 VAL B O 1
ATOM 1978 N N . ARG B 1 95 ? -5.777 -12.086 7.309 1 98.88 95 ARG B N 1
ATOM 1979 C CA . ARG B 1 95 ? -7.211 -12.234 7.551 1 98.88 95 ARG B CA 1
ATOM 1980 C C . ARG B 1 95 ? -7.492 -12.469 9.031 1 98.88 95 ARG B C 1
ATOM 1982 O O . ARG B 1 95 ? -8.422 -11.883 9.594 1 98.88 95 ARG B O 1
ATOM 1989 N N . ASN B 1 96 ? -6.73 -13.359 9.602 1 98.69 96 ASN B N 1
ATOM 1990 C CA . ASN B 1 96 ? -6.918 -13.648 11.016 1 98.69 96 ASN B CA 1
ATOM 1991 C C . ASN B 1 96 ? -6.645 -12.422 11.891 1 98.69 96 ASN B C 1
ATOM 1993 O O . ASN B 1 96 ? -7.242 -12.266 12.953 1 98.69 96 ASN B O 1
ATOM 1997 N N . THR B 1 97 ? -5.75 -11.578 11.461 1 98.75 97 THR B N 1
ATOM 1998 C CA . THR B 1 97 ? -5.336 -10.406 12.219 1 98.75 97 THR B CA 1
ATOM 1999 C C . THR B 1 97 ? -6.402 -9.32 12.156 1 98.75 97 THR B C 1
ATOM 2001 O O . THR B 1 97 ? -6.766 -8.734 13.18 1 98.75 97 THR B O 1
ATOM 2004 N N . LEU B 1 98 ? -6.973 -9.094 10.938 1 98.69 98 LEU B N 1
ATOM 2005 C CA . LEU B 1 98 ? -7.855 -7.949 10.742 1 98.69 98 LEU B CA 1
ATOM 2006 C C . LEU B 1 98 ? -9.312 -8.391 10.695 1 98.69 98 LEU B C 1
ATOM 2008 O O . LEU B 1 98 ? -10.219 -7.559 10.75 1 98.69 98 LEU B O 1
ATOM 2012 N N . GLN B 1 99 ? -9.547 -9.648 10.43 1 98.38 99 GLN B N 1
ATOM 2013 C CA . GLN B 1 99 ? -10.844 -10.312 10.477 1 98.38 99 GLN B CA 1
ATOM 2014 C C . GLN B 1 99 ? -11.805 -9.742 9.438 1 98.38 99 GLN B C 1
ATOM 2016 O O . GLN B 1 99 ? -12.945 -9.406 9.758 1 98.38 99 GLN B O 1
ATOM 2021 N N . PRO B 1 100 ? -11.383 -9.531 8.219 1 98.81 100 PRO B N 1
ATOM 2022 C CA . PRO B 1 100 ? -12.312 -9.211 7.141 1 98.81 100 PRO B CA 1
ATOM 2023 C C . PRO B 1 100 ? -13.031 -10.438 6.59 1 98.81 100 PRO B C 1
ATOM 2025 O O . PRO B 1 100 ? -12.711 -11.57 6.98 1 98.81 100 PRO B O 1
ATOM 2028 N N . THR B 1 101 ? -13.992 -10.203 5.688 1 98.88 101 THR B N 1
ATOM 2029 C CA . THR B 1 101 ? -14.578 -11.312 4.941 1 98.88 101 THR B CA 1
ATOM 2030 C C . THR B 1 101 ? -13.539 -11.969 4.043 1 98.88 101 THR B C 1
ATOM 2032 O O . THR B 1 101 ? -13.438 -13.195 3.992 1 98.88 101 THR B O 1
ATOM 2035 N N . TYR B 1 102 ? -12.711 -11.156 3.291 1 98.94 102 TYR B N 1
ATOM 2036 C CA . TYR B 1 102 ? -11.672 -11.625 2.377 1 98.94 102 TYR B CA 1
ATOM 2037 C C . TYR B 1 102 ? -10.336 -10.977 2.688 1 98.94 102 TYR B C 1
ATOM 2039 O O . TYR B 1 102 ? -10.281 -9.805 3.076 1 98.94 102 TYR B O 1
ATOM 2047 N N . THR B 1 103 ? -9.328 -11.727 2.555 1 98.94 103 THR B N 1
ATOM 2048 C CA . THR B 1 103 ? -8.016 -11.117 2.396 1 98.94 103 THR B CA 1
ATOM 2049 C C . THR B 1 103 ? -7.355 -11.586 1.102 1 98.94 103 THR B C 1
ATOM 2051 O O . THR B 1 103 ? -7.266 -12.789 0.843 1 98.94 103 THR B O 1
ATOM 2054 N N . VAL B 1 104 ? -6.941 -10.625 0.284 1 99 104 VAL B N 1
ATOM 2055 C CA . VAL B 1 104 ? -6.23 -10.945 -0.949 1 99 104 VAL B CA 1
ATOM 2056 C C . VAL B 1 104 ? -4.73 -10.719 -0.757 1 99 104 VAL B C 1
ATOM 2058 O O . VAL B 1 104 ? -4.324 -9.75 -0.108 1 99 104 VAL B O 1
ATOM 2061 N N . ALA B 1 105 ? -3.945 -11.664 -1.276 1 98.94 105 ALA B N 1
ATOM 2062 C CA . ALA B 1 105 ? -2.488 -11.555 -1.218 1 98.94 105 ALA B CA 1
ATOM 2063 C C . ALA B 1 105 ? -1.862 -11.867 -2.574 1 98.94 105 ALA B C 1
ATOM 2065 O O . ALA B 1 105 ? -2.402 -12.664 -3.348 1 98.94 105 ALA B O 1
ATOM 2066 N N . GLU B 1 106 ? -0.796 -11.234 -2.863 1 98.81 106 GLU B N 1
ATOM 2067 C CA . GLU B 1 106 ? -0.01 -11.578 -4.043 1 98.81 106 GLU B CA 1
ATOM 2068 C C . GLU B 1 106 ? 1.485 -11.492 -3.756 1 98.81 106 GLU B C 1
ATOM 2070 O O . GLU B 1 106 ? 1.919 -10.688 -2.928 1 98.81 106 GLU B O 1
ATOM 2075 N N . SER B 1 107 ? 2.258 -12.266 -4.398 1 98.75 107 SER B N 1
ATOM 2076 C CA . SER B 1 107 ? 3.713 -12.195 -4.484 1 98.75 107 SER B CA 1
ATOM 2077 C C . SER B 1 107 ? 4.207 -12.602 -5.867 1 98.75 107 SER B C 1
ATOM 2079 O O . SER B 1 107 ? 3.674 -13.531 -6.473 1 98.75 107 SER B O 1
ATOM 2081 N N . GLY B 1 108 ? 5.148 -11.883 -6.383 1 98.38 108 GLY B N 1
ATOM 2082 C CA . GLY B 1 108 ? 5.633 -12.164 -7.723 1 98.38 108 GLY B CA 1
ATOM 2083 C C . GLY B 1 108 ? 6.973 -11.516 -8.023 1 98.38 108 GLY B C 1
ATOM 2084 O O . GLY B 1 108 ? 7.641 -11.016 -7.113 1 98.38 108 GLY B O 1
ATOM 2085 N N . THR B 1 109 ? 7.375 -11.695 -9.219 1 98 109 THR B N 1
ATOM 2086 C CA . THR B 1 109 ? 8.602 -11.094 -9.734 1 98 109 THR B CA 1
ATOM 2087 C C . THR B 1 109 ? 8.273 -10.047 -10.797 1 98 109 THR B C 1
ATOM 2089 O O . THR B 1 109 ? 8.008 -10.383 -11.953 1 98 109 THR B O 1
ATOM 2092 N N . ALA B 1 110 ? 8.414 -8.766 -10.398 1 97.88 110 ALA B N 1
ATOM 2093 C CA . ALA B 1 110 ? 7.98 -7.684 -11.273 1 97.88 110 ALA B CA 1
ATOM 2094 C C . ALA B 1 110 ? 9.07 -7.312 -12.273 1 97.88 110 ALA B C 1
ATOM 2096 O O . ALA B 1 110 ? 8.789 -6.719 -13.32 1 97.88 110 ALA B O 1
ATOM 2097 N N . GLY B 1 111 ? 10.297 -7.73 -11.977 1 97.06 111 GLY B N 1
ATOM 2098 C CA . GLY B 1 111 ? 11.398 -7.387 -12.859 1 97.06 111 GLY B CA 1
ATOM 2099 C C . GLY B 1 111 ? 12.117 -6.117 -12.453 1 97.06 111 GLY B C 1
ATOM 2100 O O . GLY B 1 111 ? 11.891 -5.59 -11.367 1 97.06 111 GLY B O 1
ATOM 2101 N N . PRO B 1 112 ? 13.156 -5.594 -13.227 1 97.31 112 PRO B N 1
ATOM 2102 C CA . PRO B 1 112 ? 13.555 -6.137 -14.531 1 97.31 112 PRO B CA 1
ATOM 2103 C C . PRO B 1 112 ? 14.422 -7.391 -14.406 1 97.31 112 PRO B C 1
ATOM 2105 O O . PRO B 1 112 ? 14.609 -8.117 -15.391 1 97.31 112 PRO B O 1
ATOM 2108 N N . THR B 1 113 ? 14.953 -7.559 -13.227 1 95.19 113 THR B N 1
ATOM 2109 C CA . THR B 1 113 ? 15.789 -8.734 -13.023 1 95.19 113 THR B CA 1
ATOM 2110 C C . THR B 1 113 ? 15 -9.867 -12.391 1 95.19 113 THR B C 1
ATOM 2112 O O . THR B 1 113 ? 13.93 -9.641 -11.82 1 95.19 113 THR B O 1
ATOM 2115 N N . GLY B 1 114 ? 15.453 -11.055 -12.625 1 93.94 114 GLY B N 1
ATOM 2116 C CA . GLY B 1 114 ? 14.844 -12.25 -12.055 1 93.94 114 GLY B CA 1
ATOM 2117 C C . GLY B 1 114 ? 15.836 -13.367 -11.82 1 93.94 114 GLY B C 1
ATOM 2118 O O . GLY B 1 114 ? 17.031 -13.117 -11.609 1 93.94 114 GLY B O 1
ATOM 2119 N N . GLY B 1 115 ? 15.25 -14.531 -11.656 1 93.44 115 GLY B N 1
ATOM 2120 C CA . GLY B 1 115 ? 16.078 -15.703 -11.43 1 93.44 115 GLY B CA 1
ATOM 2121 C C . GLY B 1 115 ? 15.82 -16.812 -12.43 1 93.44 115 GLY B C 1
ATOM 2122 O O . GLY B 1 115 ? 15.289 -16.578 -13.516 1 93.44 115 GLY B O 1
ATOM 2123 N N . ALA B 1 116 ? 16.297 -18 -12.078 1 93.38 116 ALA B N 1
ATOM 2124 C CA . ALA B 1 116 ? 16.328 -19.109 -13.031 1 93.38 116 ALA B CA 1
ATOM 2125 C C . ALA B 1 116 ? 15.031 -19.922 -12.969 1 93.38 116 ALA B C 1
ATOM 2127 O O . ALA B 1 116 ? 14.672 -20.578 -13.938 1 93.38 116 ALA B O 1
ATOM 2128 N N . THR B 1 117 ? 14.375 -19.859 -11.859 1 96.31 117 THR B N 1
ATOM 2129 C CA . THR B 1 117 ? 13.156 -20.641 -11.703 1 96.31 117 THR B CA 1
ATOM 2130 C C . THR B 1 117 ? 11.938 -19.859 -12.188 1 96.31 117 THR B C 1
ATOM 2132 O O . THR B 1 117 ? 11.969 -18.625 -12.242 1 96.31 117 THR B O 1
ATOM 2135 N N . ARG B 1 118 ? 10.93 -20.547 -12.539 1 96.81 118 ARG B N 1
ATOM 2136 C CA . ARG B 1 118 ? 9.711 -19.938 -13.086 1 96.81 118 ARG B CA 1
ATOM 2137 C C . ARG B 1 118 ? 9.188 -18.844 -12.164 1 96.81 118 ARG B C 1
ATOM 2139 O O . ARG B 1 118 ? 8.891 -17.734 -12.617 1 96.81 118 ARG B O 1
ATOM 2146 N N . ASN B 1 119 ? 9.055 -19.156 -10.875 1 97.81 119 ASN B N 1
ATOM 2147 C CA . ASN B 1 119 ? 8.461 -18.234 -9.906 1 97.81 119 ASN B CA 1
ATOM 2148 C C . ASN B 1 119 ? 9.375 -17.031 -9.633 1 97.81 119 ASN B C 1
ATOM 2150 O O . ASN B 1 119 ? 8.992 -16.109 -8.922 1 97.81 119 ASN B O 1
ATOM 2154 N N . ARG B 1 120 ? 10.555 -17.062 -10.289 1 96.81 120 ARG B N 1
ATOM 2155 C CA . ARG B 1 120 ? 11.477 -15.945 -10.164 1 96.81 120 ARG B CA 1
ATOM 2156 C C . ARG B 1 120 ? 11.672 -15.242 -11.508 1 96.81 120 ARG B C 1
ATOM 2158 O O . ARG B 1 120 ? 12.547 -14.391 -11.648 1 96.81 120 ARG B O 1
ATOM 2165 N N . THR B 1 121 ? 10.906 -15.609 -12.531 1 97.94 121 THR B N 1
ATOM 2166 C CA . THR B 1 121 ? 10.922 -14.953 -13.828 1 97.94 121 THR B CA 1
ATOM 2167 C C . THR B 1 121 ? 10.008 -13.727 -13.836 1 97.94 121 THR B C 1
ATOM 2169 O O . THR B 1 121 ? 8.844 -13.82 -13.438 1 97.94 121 THR B O 1
ATOM 2172 N N . PRO B 1 122 ? 10.516 -12.656 -14.336 1 98.31 122 PRO B N 1
ATOM 2173 C CA . PRO B 1 122 ? 9.672 -11.461 -14.383 1 98.31 122 PRO B CA 1
ATOM 2174 C C . PRO B 1 122 ? 8.336 -11.711 -15.07 1 98.31 122 PRO B C 1
ATOM 2176 O O . PRO B 1 122 ? 8.305 -12.266 -16.172 1 98.31 122 PRO B O 1
ATOM 2179 N N . GLY B 1 123 ? 7.305 -11.234 -14.383 1 98.5 123 GLY B N 1
ATOM 2180 C CA . GLY B 1 123 ? 5.961 -11.406 -14.906 1 98.5 123 GLY B CA 1
ATOM 2181 C C . GLY B 1 123 ? 5.184 -12.508 -14.211 1 98.5 123 GLY B C 1
ATOM 2182 O O . GLY B 1 123 ? 3.965 -12.609 -14.367 1 98.5 123 GLY B O 1
ATOM 2183 N N . TYR B 1 124 ? 5.863 -13.305 -13.383 1 98.81 124 TYR B N 1
ATOM 2184 C CA . TYR B 1 124 ? 5.188 -14.328 -12.594 1 98.81 124 TYR B CA 1
ATOM 2185 C C . TYR B 1 124 ? 4.539 -13.719 -11.359 1 98.81 124 TYR B C 1
ATOM 2187 O O . TYR B 1 124 ? 5.16 -12.922 -10.656 1 98.81 124 TYR B O 1
ATOM 2195 N N . VAL B 1 125 ? 3.271 -14.188 -11.055 1 98.88 125 VAL B N 1
ATOM 2196 C CA . VAL B 1 125 ? 2.65 -13.781 -9.797 1 98.88 125 VAL B CA 1
ATOM 2197 C C . VAL B 1 125 ? 1.813 -14.938 -9.242 1 98.88 125 VAL B C 1
ATOM 2199 O O . VAL B 1 125 ? 1.104 -15.609 -9.992 1 98.88 125 VAL B O 1
ATOM 2202 N N . ALA B 1 126 ? 1.993 -15.203 -7.98 1 98.88 126 ALA B N 1
ATOM 2203 C CA . ALA B 1 126 ? 1.096 -16.062 -7.203 1 98.88 126 ALA B CA 1
ATOM 2204 C C . ALA B 1 126 ? 0.063 -15.227 -6.449 1 98.88 126 ALA B C 1
ATOM 2206 O O . ALA B 1 126 ? 0.385 -14.164 -5.914 1 98.88 126 ALA B O 1
ATOM 2207 N N . LEU B 1 127 ? -1.141 -15.727 -6.422 1 98.88 127 LEU B N 1
ATOM 2208 C CA . LEU B 1 127 ? -2.258 -15.016 -5.812 1 98.88 127 LEU B CA 1
ATOM 2209 C C . LEU B 1 127 ? -3.002 -15.914 -4.824 1 98.88 127 LEU B C 1
ATOM 2211 O O . LEU B 1 127 ? -3.049 -17.125 -5 1 98.88 127 LEU B O 1
ATOM 2215 N N . ALA B 1 128 ? -3.6 -15.266 -3.836 1 98.94 128 ALA B N 1
ATOM 2216 C CA . ALA B 1 128 ? -4.465 -15.984 -2.906 1 98.94 128 ALA B CA 1
ATOM 2217 C C . ALA B 1 128 ? -5.598 -15.086 -2.404 1 98.94 128 ALA B C 1
ATOM 2219 O O . ALA B 1 128 ? -5.414 -13.883 -2.244 1 98.94 128 ALA B O 1
ATOM 2220 N N . VAL B 1 129 ? -6.715 -15.656 -2.229 1 98.94 129 VAL B N 1
ATOM 2221 C CA . VAL B 1 129 ? -7.809 -15.055 -1.473 1 98.94 129 VAL B CA 1
ATOM 2222 C C . VAL B 1 129 ? -8.227 -15.984 -0.336 1 98.94 129 VAL B C 1
ATOM 2224 O O . VAL B 1 129 ? -8.695 -17.094 -0.578 1 98.94 129 VAL B O 1
ATOM 2227 N N . SER B 1 130 ? -8.008 -15.523 0.869 1 98.94 130 SER B N 1
ATOM 2228 C CA . SER B 1 130 ? -8.406 -16.281 2.053 1 98.94 130 SER B CA 1
ATOM 2229 C C . SER B 1 130 ? -9.82 -15.906 2.488 1 98.94 130 SER B C 1
ATOM 2231 O O . SER B 1 130 ? -10.172 -14.727 2.533 1 98.94 130 SER B O 1
ATOM 2233 N N . THR B 1 131 ? -10.617 -16.891 2.76 1 98.69 131 THR B N 1
ATOM 2234 C CA . THR B 1 131 ? -11.984 -16.766 3.242 1 98.69 131 THR B CA 1
ATOM 2235 C C . THR B 1 131 ? -12.234 -17.719 4.406 1 98.69 131 THR B C 1
ATOM 2237 O O . THR B 1 131 ? -11.414 -18.594 4.688 1 98.69 131 THR B O 1
ATOM 2240 N N . PRO B 1 132 ? -13.375 -17.547 5.109 1 96.62 132 PRO B N 1
ATOM 2241 C CA . PRO B 1 132 ? -13.695 -18.516 6.164 1 96.62 132 PRO B CA 1
ATOM 2242 C C . PRO B 1 132 ? -13.82 -19.953 5.645 1 96.62 132 PRO B C 1
ATOM 2244 O O . PRO B 1 132 ? -13.602 -20.906 6.391 1 96.62 132 PRO B O 1
ATOM 2247 N N . GLN B 1 133 ? -14.102 -20.062 4.375 1 95.75 133 GLN B N 1
ATOM 2248 C CA . GLN B 1 133 ? -14.352 -21.375 3.805 1 95.75 133 GLN B CA 1
ATOM 2249 C C . GLN B 1 133 ? -13.055 -22 3.281 1 95.75 133 GLN B C 1
ATOM 2251 O O . GLN B 1 133 ? -13.023 -23.188 2.951 1 95.75 133 GLN B O 1
ATOM 2256 N N . GLY B 1 134 ? -12.047 -21.25 3.221 1 97.75 134 GLY B N 1
ATOM 2257 C CA . GLY B 1 134 ? -10.781 -21.734 2.68 1 97.75 134 GLY B CA 1
ATOM 2258 C C . GLY B 1 134 ? -10.023 -20.672 1.907 1 97.75 134 GLY B C 1
ATOM 2259 O O . GLY B 1 134 ? -10.477 -19.531 1.798 1 97.75 134 GLY B O 1
ATOM 2260 N N . THR B 1 135 ? -8.883 -21.062 1.441 1 98.75 135 THR B N 1
ATOM 2261 C CA . THR B 1 135 ? -8.039 -20.141 0.695 1 98.75 135 THR B CA 1
ATOM 2262 C C . THR B 1 135 ? -7.914 -20.578 -0.762 1 98.75 135 THR B C 1
ATOM 2264 O O . THR B 1 135 ? -7.504 -21.703 -1.045 1 98.75 135 THR B O 1
ATOM 2267 N N . PHE B 1 136 ? -8.281 -19.656 -1.671 1 98.81 136 PHE B N 1
ATOM 2268 C CA . PHE B 1 136 ? -8.164 -19.844 -3.111 1 98.81 136 PHE B CA 1
ATOM 2269 C C . PHE B 1 136 ? -6.82 -19.344 -3.617 1 98.81 136 PHE B C 1
ATOM 2271 O O . PHE B 1 136 ? -6.344 -18.281 -3.184 1 98.81 136 PHE B O 1
ATOM 2278 N N . THR B 1 137 ? -6.219 -20.125 -4.523 1 98.81 137 THR B N 1
ATOM 2279 C CA . THR B 1 137 ? -4.945 -19.672 -5.066 1 98.81 137 THR B CA 1
ATOM 2280 C C . THR B 1 137 ? -4.961 -19.719 -6.594 1 98.81 137 THR B C 1
ATOM 2282 O O . THR B 1 137 ? -5.793 -20.406 -7.188 1 98.81 137 THR B O 1
ATOM 2285 N N . ARG B 1 138 ? -4.094 -18.938 -7.211 1 98.62 138 ARG B N 1
ATOM 2286 C CA . ARG B 1 138 ? -3.908 -18.859 -8.656 1 98.62 138 ARG B CA 1
ATOM 2287 C C . ARG B 1 138 ? -2.5 -18.391 -9 1 98.62 138 ARG B C 1
ATOM 2289 O O . ARG B 1 138 ? -1.911 -17.594 -8.273 1 98.62 138 ARG B O 1
ATOM 2296 N N . GLU B 1 139 ? -1.953 -18.953 -10.016 1 98.62 139 GLU B N 1
ATOM 2297 C CA . GLU B 1 139 ? -0.696 -18.469 -10.586 1 98.62 139 GLU B CA 1
ATOM 2298 C C . GLU B 1 139 ? -0.909 -17.875 -11.977 1 98.62 139 GLU B C 1
ATOM 2300 O O . GLU B 1 139 ? -1.687 -18.406 -12.773 1 98.62 139 GLU B O 1
ATOM 2305 N N . VAL B 1 140 ? -0.264 -16.766 -12.242 1 98.69 140 VAL B N 1
ATOM 2306 C CA . VAL B 1 140 ? -0.458 -16.062 -13.508 1 98.69 140 VAL B CA 1
ATOM 2307 C C . VAL B 1 140 ? 0.893 -15.625 -14.062 1 98.69 140 VAL B C 1
ATOM 2309 O O . VAL B 1 140 ? 1.773 -15.195 -13.312 1 98.69 140 VAL B O 1
ATOM 2312 N N . GLU B 1 141 ? 1.046 -15.773 -15.328 1 98.69 141 GLU B N 1
ATOM 2313 C CA . GLU B 1 141 ? 2.078 -15.07 -16.094 1 98.69 141 GLU B CA 1
ATOM 2314 C C . GLU B 1 141 ? 1.506 -13.852 -16.797 1 98.69 141 GLU B C 1
ATOM 2316 O O . GLU B 1 141 ? 0.602 -13.977 -17.625 1 98.69 141 GLU B O 1
ATOM 2321 N N . THR B 1 142 ? 2.08 -12.719 -16.562 1 98.31 142 THR B N 1
ATOM 2322 C CA . THR B 1 142 ? 1.464 -11.477 -17.031 1 98.31 142 THR B CA 1
ATOM 2323 C C . THR B 1 142 ? 1.699 -11.289 -18.531 1 98.31 142 THR B C 1
ATOM 2325 O O . THR B 1 142 ? 0.947 -10.57 -19.188 1 98.31 142 THR B O 1
ATOM 2328 N N . GLY B 1 143 ? 2.881 -11.844 -18.969 1 97.75 143 GLY B N 1
ATOM 2329 C CA . GLY B 1 143 ? 3.283 -11.633 -20.344 1 97.75 143 GLY B CA 1
ATOM 2330 C C . GLY B 1 143 ? 3.918 -10.273 -20.578 1 97.75 143 GLY B C 1
ATOM 2331 O O . GLY B 1 143 ? 4.125 -9.867 -21.734 1 97.75 143 GLY B O 1
ATOM 2332 N N . CYS B 1 144 ? 4.305 -9.539 -19.562 1 97.56 144 CYS B N 1
ATOM 2333 C CA . CYS B 1 144 ? 4.832 -8.188 -19.688 1 97.56 144 CYS B CA 1
ATOM 2334 C C . CYS B 1 144 ? 6.355 -8.188 -19.672 1 97.56 144 CYS B C 1
ATOM 2336 O O . CYS B 1 144 ? 6.98 -7.125 -19.672 1 97.56 144 CYS B O 1
ATOM 2338 N N . GLY B 1 145 ? 6.914 -9.375 -19.641 1 96.75 145 GLY B N 1
ATOM 2339 C CA . GLY B 1 145 ? 8.367 -9.469 -19.625 1 96.75 145 GLY B CA 1
ATOM 2340 C C . GLY B 1 145 ? 8.992 -8.766 -18.438 1 96.75 145 GLY B C 1
ATOM 2341 O O . GLY B 1 145 ? 8.57 -8.969 -17.297 1 96.75 145 GLY B O 1
ATOM 2342 N N . THR B 1 146 ? 10.031 -7.926 -18.75 1 97.56 146 THR B N 1
ATOM 2343 C CA . THR B 1 146 ? 10.828 -7.348 -17.672 1 97.56 146 THR B CA 1
ATOM 2344 C C . THR B 1 146 ? 10.305 -5.965 -17.297 1 97.56 146 THR B C 1
ATOM 2346 O O . THR B 1 146 ? 10.969 -5.223 -16.562 1 97.56 146 THR B O 1
ATOM 2349 N N . ASP B 1 147 ? 9.156 -5.555 -17.859 1 97.56 147 ASP B N 1
ATOM 2350 C CA . ASP B 1 147 ? 8.578 -4.246 -17.578 1 97.56 147 ASP B CA 1
ATOM 2351 C C . ASP B 1 147 ? 7.988 -4.207 -16.172 1 97.56 147 ASP B C 1
ATOM 2353 O O . ASP B 1 147 ? 6.812 -4.52 -15.969 1 97.56 147 ASP B O 1
ATOM 2357 N N . ARG B 1 148 ? 8.711 -3.752 -15.211 1 97.94 148 ARG B N 1
ATOM 2358 C CA . ARG B 1 148 ? 8.375 -3.756 -13.789 1 97.94 148 ARG B CA 1
ATOM 2359 C C . ARG B 1 148 ? 7.043 -3.059 -13.539 1 97.94 148 ARG B C 1
ATOM 2361 O O . ARG B 1 148 ? 6.152 -3.623 -12.906 1 97.94 148 ARG B O 1
ATOM 2368 N N . GLU B 1 149 ? 6.91 -1.836 -14.023 1 98.25 149 GLU B N 1
ATOM 2369 C CA . GLU B 1 149 ? 5.719 -1.035 -13.758 1 98.25 149 GLU B CA 1
ATOM 2370 C C . GLU B 1 149 ? 4.465 -1.71 -14.312 1 98.25 149 GLU B C 1
ATOM 2372 O O . GLU B 1 149 ? 3.43 -1.75 -13.648 1 98.25 149 GLU B O 1
ATOM 2377 N N . ARG B 1 150 ? 4.578 -2.215 -15.461 1 98.19 150 ARG B N 1
ATOM 2378 C CA . ARG B 1 150 ? 3.439 -2.9 -16.062 1 98.19 150 ARG B CA 1
ATOM 2379 C C . ARG B 1 150 ? 3.105 -4.176 -15.297 1 98.19 150 ARG B C 1
ATOM 2381 O O . ARG B 1 150 ? 1.932 -4.492 -15.078 1 98.19 150 ARG B O 1
ATOM 2388 N N . ASN B 1 151 ? 4.105 -4.938 -14.938 1 98.5 151 ASN B N 1
ATOM 2389 C CA . ASN B 1 151 ? 3.879 -6.137 -14.141 1 98.5 151 ASN B CA 1
ATOM 2390 C C . ASN B 1 151 ? 3.156 -5.812 -12.836 1 98.5 151 ASN B C 1
ATOM 2392 O O . ASN B 1 151 ? 2.217 -6.512 -12.453 1 98.5 151 ASN B O 1
ATOM 2396 N N . MET B 1 152 ? 3.568 -4.75 -12.164 1 98.75 152 MET B N 1
ATOM 2397 C CA . MET B 1 152 ? 2.934 -4.355 -10.906 1 98.75 152 MET B CA 1
ATOM 2398 C C . MET B 1 152 ? 1.444 -4.098 -11.109 1 98.75 152 MET B C 1
ATOM 2400 O O . MET B 1 152 ? 0.618 -4.547 -10.312 1 98.75 152 MET B O 1
ATOM 2404 N N . VAL B 1 153 ? 1.089 -3.391 -12.141 1 98.75 153 VAL B N 1
ATOM 2405 C CA . VAL B 1 153 ? -0.302 -3.062 -12.438 1 98.75 153 VAL B CA 1
ATOM 2406 C C . VAL B 1 153 ? -1.082 -4.344 -12.734 1 98.75 153 VAL B C 1
ATOM 2408 O O . VAL B 1 153 ? -2.199 -4.523 -12.242 1 98.75 153 VAL B O 1
ATOM 2411 N N . VAL B 1 154 ? -0.48 -5.203 -13.484 1 98.75 154 VAL B N 1
ATOM 2412 C CA . VAL B 1 154 ? -1.168 -6.438 -13.844 1 98.75 154 VAL B CA 1
ATOM 2413 C C . VAL B 1 154 ? -1.271 -7.344 -12.617 1 98.75 154 VAL B C 1
ATOM 2415 O O . VAL B 1 154 ? -2.266 -8.055 -12.445 1 98.75 154 VAL B O 1
ATOM 2418 N N . PHE B 1 155 ? -0.268 -7.348 -11.719 1 98.88 155 PHE B N 1
ATOM 2419 C CA . PHE B 1 155 ? -0.39 -8.078 -10.461 1 98.88 155 PHE B CA 1
ATOM 2420 C C . PHE B 1 155 ? -1.632 -7.633 -9.695 1 98.88 155 PHE B C 1
ATOM 2422 O O . PHE B 1 155 ? -2.398 -8.469 -9.211 1 98.88 155 PHE B O 1
ATOM 2429 N N . ALA B 1 156 ? -1.839 -6.352 -9.641 1 98.94 156 ALA B N 1
ATOM 2430 C CA . ALA B 1 156 ? -3.018 -5.809 -8.969 1 98.94 156 ALA B CA 1
ATOM 2431 C C . ALA B 1 156 ? -4.297 -6.227 -9.688 1 98.94 156 ALA B C 1
ATOM 2433 O O . ALA B 1 156 ? -5.285 -6.59 -9.047 1 98.94 156 ALA B O 1
ATOM 2434 N N . GLU B 1 157 ? -4.242 -6.148 -11 1 98.88 157 GLU B N 1
ATOM 2435 C CA . GLU B 1 157 ? -5.391 -6.551 -11.805 1 98.88 157 GLU B CA 1
ATOM 2436 C C . GLU B 1 157 ? -5.789 -7.996 -11.508 1 98.88 157 GLU B C 1
ATOM 2438 O O . GLU B 1 157 ? -6.961 -8.281 -11.258 1 98.88 157 GLU B O 1
ATOM 2443 N N . GLU B 1 158 ? -4.824 -8.859 -11.555 1 98.94 158 GLU B N 1
ATOM 2444 C CA . GLU B 1 158 ? -5.094 -10.281 -11.383 1 98.94 158 GLU B CA 1
ATOM 2445 C C . GLU B 1 158 ? -5.547 -10.594 -9.961 1 98.94 158 GLU B C 1
ATOM 2447 O O . GLU B 1 158 ? -6.363 -11.492 -9.742 1 98.94 158 GLU B O 1
ATOM 2452 N N . ALA B 1 159 ? -5.012 -9.891 -8.992 1 98.94 159 ALA B N 1
ATOM 2453 C CA . ALA B 1 159 ? -5.473 -10.039 -7.609 1 98.94 159 ALA B CA 1
ATOM 2454 C C . ALA B 1 159 ? -6.949 -9.672 -7.484 1 98.94 159 ALA B C 1
ATOM 2456 O O . ALA B 1 159 ? -7.73 -10.4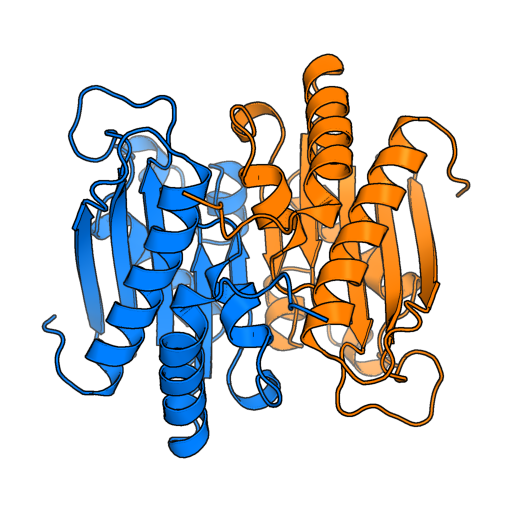22 -6.891 1 98.94 159 ALA B O 1
ATOM 2457 N N . LEU B 1 160 ? -7.336 -8.547 -8.062 1 98.94 160 LEU B N 1
ATOM 2458 C CA . LEU B 1 160 ? -8.719 -8.094 -7.992 1 98.94 160 LEU B CA 1
ATOM 2459 C C . LEU B 1 160 ? -9.641 -9.031 -8.766 1 98.94 160 LEU B C 1
ATOM 2461 O O . LEU B 1 160 ? -10.781 -9.258 -8.367 1 98.94 160 LEU B O 1
ATOM 2465 N N . LYS B 1 161 ? -9.133 -9.555 -9.906 1 98.94 161 LYS B N 1
ATOM 2466 C CA . LYS B 1 161 ? -9.906 -10.547 -10.648 1 98.94 161 LYS B CA 1
ATOM 2467 C C . LYS B 1 161 ? -10.172 -11.781 -9.789 1 98.94 161 LYS B C 1
ATOM 2469 O O . LYS B 1 161 ? -11.281 -12.328 -9.812 1 98.94 161 LYS B O 1
ATOM 2474 N N . LEU B 1 162 ? -9.172 -12.219 -9.07 1 98.94 162 LEU B N 1
ATOM 2475 C CA . LEU B 1 162 ? -9.367 -13.391 -8.227 1 98.94 162 LEU B CA 1
ATOM 2476 C C . LEU B 1 162 ? -10.398 -13.102 -7.133 1 98.94 162 LEU B C 1
ATOM 2478 O O . LEU B 1 162 ? -11.242 -13.945 -6.828 1 98.94 162 LEU B O 1
ATOM 2482 N N . VAL B 1 163 ? -10.352 -11.93 -6.512 1 98.94 163 VAL B N 1
ATOM 2483 C CA . VAL B 1 163 ? -11.344 -11.539 -5.52 1 98.94 163 VAL B CA 1
ATOM 2484 C C . VAL B 1 163 ? -12.742 -11.617 -6.129 1 98.94 163 VAL B C 1
ATOM 2486 O O . VAL B 1 163 ? -13.648 -12.227 -5.551 1 98.94 163 VAL B O 1
ATOM 2489 N N . ARG B 1 164 ? -12.859 -10.969 -7.324 1 98.88 164 ARG B N 1
ATOM 2490 C CA . ARG B 1 164 ? -14.141 -10.977 -8.023 1 98.88 164 ARG B CA 1
ATOM 2491 C C . ARG B 1 164 ? -14.625 -12.398 -8.266 1 98.88 164 ARG B C 1
ATOM 2493 O O . ARG B 1 164 ? -15.789 -12.719 -8.008 1 98.88 164 ARG B O 1
ATOM 2500 N N . ASP B 1 165 ? -13.727 -13.242 -8.773 1 98.81 165 ASP B N 1
ATOM 2501 C CA . ASP B 1 165 ? -14.086 -14.617 -9.109 1 98.81 165 ASP B CA 1
ATOM 2502 C C . ASP B 1 165 ? -14.516 -15.391 -7.863 1 98.81 165 ASP B C 1
ATOM 2504 O O . ASP B 1 165 ? -15.453 -16.188 -7.918 1 98.81 165 ASP B O 1
ATOM 2508 N N . VAL B 1 166 ? -13.812 -15.242 -6.738 1 98.75 166 VAL B N 1
ATOM 2509 C CA . VAL B 1 166 ? -14.156 -15.898 -5.48 1 98.75 166 VAL B CA 1
ATOM 2510 C C . VAL B 1 166 ? -15.531 -15.43 -5.012 1 98.75 166 VAL B C 1
ATOM 2512 O O . VAL B 1 166 ? -16.375 -16.25 -4.633 1 98.75 166 VAL B O 1
ATOM 2515 N N . MET B 1 167 ? -15.812 -14.148 -5.051 1 98.38 167 MET B N 1
ATOM 2516 C CA . MET B 1 167 ? -17.078 -13.586 -4.605 1 98.38 167 MET B CA 1
ATOM 2517 C C . MET B 1 167 ? -18.234 -14.117 -5.453 1 98.38 167 MET B C 1
ATOM 2519 O O . MET B 1 167 ? -19.328 -14.367 -4.934 1 98.38 167 MET B O 1
ATOM 2523 N N . LEU B 1 168 ? -17.938 -14.336 -6.715 1 98.12 168 LEU B N 1
ATOM 2524 C CA . LEU B 1 168 ? -19 -14.734 -7.641 1 98.12 168 LEU B CA 1
ATOM 2525 C C . LEU B 1 168 ? -19.094 -16.25 -7.73 1 98.12 168 LEU B C 1
ATOM 2527 O O . LEU B 1 168 ? -19.891 -16.797 -8.508 1 98.12 168 LEU B O 1
ATOM 2531 N N . GLY B 1 169 ? -18.234 -16.969 -7.035 1 97 169 GLY B N 1
ATOM 2532 C CA . GLY B 1 169 ? -18.266 -18.422 -7.023 1 97 169 GLY B CA 1
ATOM 2533 C C . GLY B 1 169 ? -17.656 -19.031 -8.266 1 97 169 GLY B C 1
ATOM 2534 O O . GLY B 1 169 ? -18.031 -20.141 -8.672 1 97 169 GLY B O 1
ATOM 2535 N N . LYS B 1 170 ? -16.719 -18.359 -8.867 1 96.44 170 LYS B N 1
ATOM 2536 C CA . LYS B 1 170 ? -16.109 -18.812 -10.117 1 96.44 170 LYS B CA 1
ATOM 2537 C C . LYS B 1 170 ? -14.703 -19.344 -9.891 1 96.44 170 LYS B C 1
ATOM 2539 O O . LYS B 1 170 ? -14.016 -19.719 -10.844 1 96.44 170 LYS B O 1
ATOM 2544 N N . ALA B 1 171 ? -14.266 -19.297 -8.641 1 94 171 ALA B N 1
ATOM 2545 C CA . ALA B 1 171 ? -12.953 -19.812 -8.289 1 94 171 ALA B CA 1
ATOM 2546 C C . ALA B 1 171 ? -13.07 -21.141 -7.539 1 94 171 ALA B C 1
ATOM 2548 O O . ALA B 1 171 ? -14.031 -21.359 -6.793 1 94 171 ALA B O 1
ATOM 2549 N N . SER B 1 172 ? -12.109 -22 -7.832 1 90.69 172 SER B N 1
ATOM 2550 C CA . SER B 1 172 ? -12.102 -23.281 -7.152 1 90.69 172 SER B CA 1
ATOM 2551 C C . SER B 1 172 ? -10.984 -23.359 -6.117 1 90.69 172 SER B C 1
ATOM 2553 O O . SER B 1 172 ? -9.891 -22.828 -6.336 1 90.69 172 SER B O 1
ATOM 2555 N N . LEU B 1 173 ? -11.227 -24.031 -5.008 1 87.12 173 LEU B N 1
ATOM 2556 C CA . LEU B 1 173 ? -10.281 -24.219 -3.91 1 87.12 173 LEU B CA 1
ATOM 2557 C C . LEU B 1 173 ? -9.164 -25.172 -4.301 1 87.12 173 LEU B C 1
ATOM 2559 O O . LEU B 1 173 ? -9.391 -26.109 -5.066 1 87.12 173 LEU B O 1
#

Solvent-accessible surface area (backbone atoms only — not comparable to full-atom values): 17023 Å² total; per-residue (Å²): 130,86,67,50,49,59,40,73,88,45,47,68,58,44,51,51,45,52,50,53,29,58,78,66,73,36,30,32,30,36,36,28,24,50,33,20,22,47,52,51,20,44,54,54,54,40,79,70,28,79,77,27,52,43,27,36,36,26,43,64,29,70,64,25,28,38,74,70,38,73,47,50,70,70,56,61,74,67,60,81,66,43,34,47,69,55,18,38,48,39,8,42,42,44,24,70,71,65,62,40,55,32,9,39,12,37,27,40,18,31,31,64,63,65,56,92,48,71,50,30,27,35,17,21,34,18,22,15,38,23,39,94,90,44,59,32,61,48,75,46,73,69,79,49,44,47,39,28,41,60,24,20,54,48,47,28,47,53,45,51,48,49,51,43,29,50,77,71,65,72,54,66,114,130,88,68,50,48,60,40,73,89,45,47,68,58,44,52,51,45,52,50,52,30,59,77,66,74,35,30,33,31,37,36,27,24,49,34,20,23,47,51,50,21,45,55,56,53,39,81,69,30,80,78,26,51,44,30,35,37,25,45,65,28,70,64,26,27,39,74,69,37,72,46,49,70,69,55,60,74,66,59,81,66,44,35,47,69,55,17,38,48,40,7,43,43,43,25,69,71,64,62,42,55,31,9,38,11,36,28,41,19,30,31,64,65,66,54,90,49,70,48,30,26,36,17,22,35,17,21,15,39,22,38,96,90,44,60,32,58,48,76,47,72,68,80,48,44,47,41,29,41,60,24,20,53,47,46,28,49,52,46,52,49,48,50,42,29,51,76,70,66,71,56,66,114

Radius of gyration: 18.3 Å; Cα contacts (8 Å, |Δi|>4): 826; chains: 2; bounding box: 47×47×49 Å

Nearest PDB structures (foldseek):
  2a9s-assembly1_B  TM=9.149E-01  e=3.245E-15  Agrobacterium fabrum str. C58
  6l19-assembly1_B  TM=9.188E-01  e=1.100E-13  Enterobacter asburiae
  6mr3-assembly1_B-3  TM=8.922E-01  e=5.508E-14  Streptococcus mutans UA159
  6mr3-assembly2_C-2  TM=8.944E-01  e=7.544E-14  Streptococcus mutans UA159
  5vu3-assembly2_B  TM=8.549E-01  e=9.703E-14  Enterobacter cloacae subsp. cloacae ATCC 13047

Organism: Aspergillus fumigatus (strain ATCC MYA-4609 / CBS 101355 / FGSC A1100 / Af293) (NCBI:txid330879)

pLDDT: mean 96.91, std 5.42, range [44.88, 99.0]

=== Feature glossary ===
The record interleaves many kinds of information about one protein. Here is each kind framed as the question it answers.

Q: Are the domains correctly placed relative to each other?
A: Predicted aligned error is AlphaFold's pairwise confidence. Unlike pLDDT (per-residue), PAE is per-residue-pair and captures whether two parts of the structure are correctly placed relative to each other. Units are ångströms of expected positional error.

Q: Which residues are in helices, strands, or loops?
A: Eight-state secondary structure (DSSP): H is the canonical α-helix, G the tighter 3₁₀-helix, I the wider π-helix; E/B are β-structure, T and S are turns and bends, and '-' is everything else. DSSP derives these from the pattern of main-chain N–H···O=C hydrogen bonds, not from the sequence.

Q: What if only a Cα trace is available?
A: P-SEA three-state annotation labels each residue as helix, strand, or coil based purely on the geometry of the Cα trace. It serves as a fallback when the full backbone (and thus DSSP) is unavailable.

Q: What are the backbone torsion angles?
A: φ (phi) and ψ (psi) are the two rotatable backbone dihedrals per residue: φ is the C(i-1)–N–Cα–C torsion, ψ is the N–Cα–C–N(i+1) torsion, both in degrees on (−180°, 180°]. α-helical residues cluster near (−60°, −45°); β-strand residues near (−120°, +130°). A Ramachandran plot is simply a scatter of (φ, ψ) for every residue.

Q: What known structures does this most resemble?
A: Structural nearest neighbors (via Foldseek easy-search vs the PDB). Reported per hit: target PDB id, E-value, and alignment TM-score. A TM-score above ~0.5 is the conventional threshold for 'same fold'.

Q: What family and function is it annotated with?
A: Database cross-references. InterPro integrates a dozen domain/family signature databases into unified entries with residue-range hits. GO terms attach function/process/location labels with evidence codes. CATH codes position the fold in a four-level structural taxonomy. Organism is the NCBI-taxonomy species name.

Q: Which residues are buried vs exposed?
A: Solvent accessibility: the surface area of each residue that a 1.4 Å water probe can touch, in Å². When only backbone atoms are present the absolute values are lower than full-atom SASA (side chains contribute most of the area) and are flagged as backbone-only.

Q: What do the diagnostic plots show?
A: Three diagnostic plots accompany the record. The Cα contact map visualizes the tertiary structure as a 2D adjacency matrix (8 Å cutoff, sequence-local contacts suppressed). The Ramachandran plot shows the distribution of backbone (φ, ψ) torsions, with points in the α and β basins reflecting secondary structure content. The PAE plot shows AlphaFold's inter-residue confidence as a color matrix.

Q: What is the amino-acid chain?
A: The amino-acid sequence is the protein's primary structure: the linear order of residues from the N-terminus to the C-terminus, written in one-letter code. Everything else here — the 3D coordinates, the secondary structure, the domain annotations — is ultimately a consequence of this string.

Q: What do the rendered images show?
A: The six renders are orthographic views along the three Cartesian axes in both directions. Representation (cartoon, sticks, or surface) and color scheme (sequence-rainbow or by-chain) vary across proteins so the training set covers all the common visualization conventions.

Q: Where is each backbone atom in 3D?
A: The mmCIF table is the protein's shape written out atom by atom. For each backbone N, Cα, C, and carbonyl O, it records an (x, y, z) coordinate triple in Å plus the residue type, chain letter, and residue number.

Q: How mobile is each atom in the crystal?
A: For experimental (PDB) structures, the B-factor (temperature factor) quantifies the positional spread of each atom in the crystal — a combination of thermal vibration and static disorder — in units of Å². High B-factors mark flexible loops or poorly resolved regions; low B-factors mark the rigid, well-ordered core.

Q: How big and how compact is the whole molecule?
A: Three whole-structure scalars: the radius of gyration (RMS distance of Cα from centroid, in Å), the count of Cα–Cα contacts (pairs closer than 8 Å and separated by more than four residues in sequence — i.e. tertiary, not local, contacts), and the bounding-box dimensions. Together they distinguish compact globular folds from extended fibres or disordered chains.

Q: What does the local fold look like, residue by residue?
A: A 3Di character summarizes, for each residue, the relative orientation of the Cα frame of its nearest spatial neighbor. Because it encodes fold topology rather than chemistry, 3Di alignments detect remote structural similarity that sequence alignment misses.

Q: How confident is the AlphaFold model at each residue?
A: For AlphaFold models, the B-factor field carries pLDDT — the model's own estimate of local accuracy on a 0–100 scale. Regions with pLDDT<50 should be treated as essentially unmodeled; they often correspond to intrinsically disordered segments.